Pro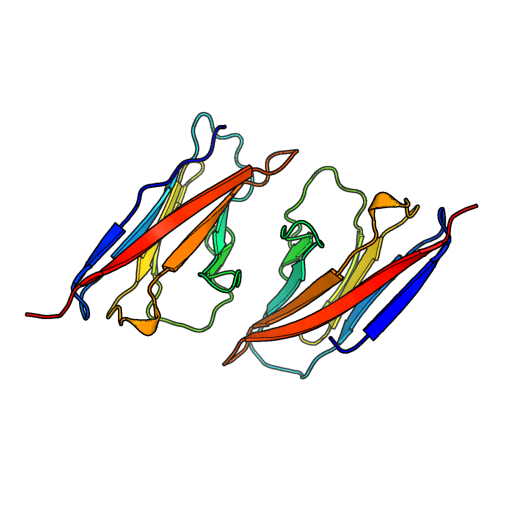tein 4H5S (pdb70)

Structure (mmCIF, N/CA/C/O backbone):
data_4H5S
#
_entry.id   4H5S
#
_cell.length_a   91.042
_cell.length_b   91.042
_cell.length_c   56.684
_cell.angle_alpha   90.00
_cell.angle_beta   90.00
_cell.angle_gamma   120.00
#
_symmetry.space_group_name_H-M   'P 61'
#
loop_
_entity.id
_entity.type
_entity.pdbx_description
1 polymer 'Cytotoxic and regulatory T-cell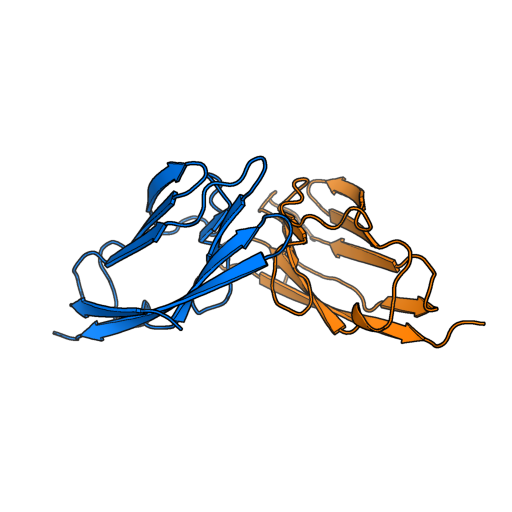 molecule'
2 polymer 'Cell adhesion molecule 1'
3 water water
#
loop_
_atom_site.group_PDB
_atom_site.id
_atom_site.type_symbol
_atom_site.label_atom_id
_atom_site.label_alt_id
_atom_site.label_comp_id
_atom_site.label_asym_id
_atom_site.label_entity_id
_atom_site.label_seq_id
_atom_site.pdbx_PDB_ins_code
_atom_site.Cartn_x
_atom_site.Cartn_y
_atom_site.Cartn_z
_atom_site.occupancy
_atom_site.B_iso_or_equiv
_atom_site.auth_seq_id
_atom_site.auth_comp_id
_atom_site.auth_asym_id
_atom_site.auth_atom_id
_atom_site.pdbx_PDB_model_num
ATOM 1 N N . HIS A 1 6 ? 15.263 23.436 -9.933 1.00 41.71 5 HIS A N 1
ATOM 2 C CA . HIS A 1 6 ? 14.293 22.384 -9.631 1.00 31.29 5 HIS A CA 1
ATOM 3 C C . HIS A 1 6 ? 14.994 21.099 -9.240 1.00 36.88 5 HIS A C 1
ATOM 4 O O . HIS A 1 6 ? 15.423 20.323 -10.096 1.00 39.07 5 HIS A O 1
ATOM 11 N N . THR A 1 7 ? 15.097 20.861 -7.941 1.00 32.49 6 THR A N 1
ATOM 12 C CA . THR A 1 7 ? 15.932 19.778 -7.472 1.00 37.53 6 THR A CA 1
ATOM 13 C C . THR A 1 7 ? 15.124 18.565 -7.030 1.00 26.25 6 THR A C 1
ATOM 14 O O . THR A 1 7 ? 15.660 17.469 -6.941 1.00 33.16 6 THR A O 1
ATOM 18 N N . GLU A 1 8 ? 13.837 18.754 -6.746 1.00 23.51 7 GLU A N 1
ATOM 19 C CA . GLU A 1 8 ? 13.043 17.646 -6.225 1.00 14.35 7 GLU A CA 1
ATOM 20 C C . GLU A 1 8 ? 11.604 17.623 -6.724 1.00 15.28 7 GLU A C 1
ATOM 21 O O . GLU A 1 8 ? 10.993 18.663 -6.942 1.00 15.73 7 GLU A O 1
ATOM 27 N N . THR A 1 9 ? 11.079 16.415 -6.889 1.00 13.42 8 THR A N 1
ATOM 28 C CA . THR A 1 9 ? 9.662 16.210 -7.183 1.00 16.08 8 THR A CA 1
ATOM 29 C C . THR A 1 9 ? 9.068 15.225 -6.173 1.00 19.27 8 THR A C 1
ATOM 30 O O . THR A 1 9 ? 9.630 14.151 -5.927 1.00 16.38 8 THR A O 1
ATOM 34 N N . ILE A 1 10 ? 7.934 15.590 -5.575 1.00 15.95 9 ILE A N 1
ATOM 35 C CA . ILE A 1 10 ? 7.326 14.767 -4.537 1.00 13.89 9 ILE A CA 1
ATOM 36 C C . ILE A 1 10 ? 5.910 14.385 -4.955 1.00 18.87 9 ILE A C 1
ATOM 37 O O . ILE A 1 10 ? 5.142 15.243 -5.374 1.00 16.25 9 ILE A O 1
ATOM 42 N N . THR A 1 11 ? 5.577 13.102 -4.852 1.00 18.59 10 THR A N 1
ATOM 43 C CA . THR A 1 11 ? 4.212 12.638 -5.098 1.00 21.38 10 THR A CA 1
ATOM 44 C C . THR A 1 11 ? 3.531 12.282 -3.777 1.00 27.12 10 THR A C 1
ATOM 45 O O . THR A 1 11 ? 4.076 11.531 -2.969 1.00 28.26 10 THR A O 1
ATOM 49 N N . VAL A 1 12 ? 2.341 12.837 -3.552 1.00 20.58 11 VAL A N 1
ATOM 50 C CA . VAL A 1 12 ? 1.607 12.595 -2.320 1.00 18.80 11 VAL A CA 1
ATOM 51 C C . VAL A 1 12 ? 0.170 12.234 -2.687 1.00 18.76 11 VAL A C 1
ATOM 52 O O . VAL A 1 12 ? -0.321 12.653 -3.732 1.00 21.37 11 VAL A O 1
ATOM 56 N N . GLU A 1 13 ? -0.491 11.441 -1.856 1.00 19.89 12 GLU A N 1
ATOM 57 C CA . GLU A 1 13 ? -1.864 11.067 -2.162 1.00 20.53 12 GLU A CA 1
ATOM 58 C C . GLU A 1 13 ? -2.842 12.030 -1.514 1.00 17.22 12 GLU A C 1
ATOM 59 O O . GLU A 1 13 ? -2.642 12.490 -0.398 1.00 18.41 12 GLU A O 1
ATOM 65 N N . GLU A 1 14 ? -3.889 12.344 -2.255 1.00 20.45 13 GLU A N 1
ATOM 66 C CA . GLU A 1 14 ? -4.982 13.137 -1.742 1.00 19.09 13 GLU A CA 1
ATOM 67 C C . GLU A 1 14 ? -5.374 12.645 -0.354 1.00 22.86 13 GLU A C 1
ATOM 68 O O . GLU A 1 14 ? -5.587 11.450 -0.144 1.00 21.64 13 GLU A O 1
ATOM 74 N N . GLY A 1 15 ? -5.468 13.562 0.600 1.00 17.32 14 GLY A N 1
ATOM 75 C CA . GLY A 1 15 ? -5.892 13.200 1.940 1.00 21.95 14 GLY A CA 1
ATOM 76 C C . GLY A 1 15 ? -4.788 12.861 2.922 1.00 22.12 14 GLY A C 1
ATOM 77 O O . GLY A 1 15 ? -5.042 12.741 4.118 1.00 33.43 14 GLY A O 1
ATOM 78 N N . GLN A 1 16 ? -3.559 12.709 2.446 1.00 22.78 15 GLN A N 1
ATOM 79 C CA . GLN A 1 16 ? -2.467 12.473 3.376 1.00 29.66 15 GLN A CA 1
ATOM 80 C C . GLN A 1 16 ? -1.664 13.742 3.628 1.00 24.35 15 GLN A C 1
ATOM 81 O O . GLN A 1 16 ? -2.046 14.824 3.182 1.00 24.19 15 GLN A O 1
ATOM 87 N N . THR A 1 17 ? -0.571 13.605 4.366 1.00 24.07 16 THR A N 1
ATOM 88 C CA . THR A 1 17 ? 0.205 14.760 4.789 1.00 24.18 16 THR A CA 1
ATOM 89 C C . THR A 1 17 ? 1.459 14.929 3.945 1.00 25.76 16 THR A C 1
ATOM 90 O O . THR A 1 17 ? 2.248 13.995 3.776 1.00 27.93 16 THR A O 1
ATOM 94 N N . LEU A 1 18 ? 1.630 16.128 3.402 1.00 19.19 17 LEU A N 1
ATOM 95 C CA . LEU A 1 18 ? 2.835 16.456 2.659 1.00 17.53 17 LEU A CA 1
ATOM 96 C C . LEU A 1 18 ? 3.811 17.143 3.609 1.00 20.41 17 LEU A C 1
ATOM 97 O O . LEU A 1 18 ? 3.427 18.033 4.358 1.00 19.58 17 LEU A O 1
ATOM 102 N N . THR A 1 19 ? 5.068 16.715 3.590 1.00 16.91 18 THR A N 1
ATOM 103 C CA . THR A 1 19 ? 6.098 17.387 4.369 1.00 16.84 18 THR A CA 1
ATOM 104 C C . THR A 1 19 ? 7.099 18.030 3.433 1.00 18.51 18 THR A C 1
ATOM 105 O O . THR A 1 19 ? 7.651 17.370 2.548 1.00 18.82 18 THR A O 1
ATOM 109 N N . LEU A 1 20 ? 7.316 19.327 3.622 1.00 18.36 19 LEU A N 1
ATOM 110 C CA . LEU A 1 20 ? 8.269 20.068 2.815 1.00 19.28 19 LEU A CA 1
ATOM 111 C C . LEU A 1 20 ? 9.449 20.474 3.676 1.00 18.24 19 LEU A C 1
ATOM 112 O O . LEU A 1 20 ? 9.321 21.304 4.574 1.00 17.78 19 LEU A O 1
ATOM 117 N N . LYS A 1 21 ? 10.594 19.876 3.381 1.00 16.77 20 LYS A N 1
ATOM 118 C CA . LYS A 1 21 ? 11.787 20.048 4.188 1.00 18.33 20 LYS A CA 1
ATOM 119 C C . LYS A 1 21 ? 12.850 20.756 3.370 1.00 16.68 20 LYS A C 1
ATOM 120 O O . LYS A 1 21 ? 13.218 20.314 2.277 1.00 19.03 20 LYS A O 1
ATOM 126 N N . CYS A 1 22 ? 13.325 21.880 3.891 1.00 15.72 21 CYS A N 1
ATOM 127 C CA . CYS A 1 22 ? 14.386 22.618 3.232 1.00 15.50 21 CYS A CA 1
ATOM 128 C C . CYS A 1 22 ? 15.600 22.619 4.146 1.00 18.33 21 CYS A C 1
ATOM 129 O O . CYS A 1 22 ? 15.559 23.210 5.218 1.00 15.46 21 CYS A O 1
ATOM 132 N N . VAL A 1 23 ? 16.665 21.944 3.723 1.00 15.57 22 VAL A N 1
ATOM 133 C CA . VAL A 1 23 ? 17.897 21.887 4.506 1.00 16.79 22 VAL A CA 1
ATOM 134 C C . VAL A 1 23 ? 19.005 22.479 3.656 1.00 16.41 22 VAL A C 1
ATOM 135 O O . VAL A 1 23 ? 19.173 22.096 2.493 1.00 18.74 22 VAL A O 1
ATOM 139 N N . THR A 1 24 ? 19.757 23.421 4.226 1.00 14.34 23 THR A N 1
ATOM 140 C CA . THR A 1 24 ? 20.720 24.192 3.450 1.00 13.67 23 THR A CA 1
ATOM 141 C C . THR A 1 24 ? 22.082 24.214 4.129 1.00 15.57 23 THR A C 1
ATOM 142 O O . THR A 1 24 ? 22.276 23.582 5.169 1.00 16.58 23 THR A O 1
ATOM 146 N N . SER A 1 25 ? 23.000 24.964 3.532 1.00 15.45 24 SER A N 1
ATOM 147 C CA . SER A 1 25 ? 24.259 25.308 4.178 1.00 16.75 24 SER A CA 1
ATOM 148 C C . SER A 1 25 ? 23.973 26.076 5.463 1.00 19.11 24 SER A C 1
ATOM 149 O O . SER A 1 25 ? 22.889 26.631 5.650 1.00 16.34 24 SER A O 1
ATOM 152 N N . LEU A 1 26 ? 24.955 26.100 6.354 1.00 16.46 25 LEU A N 1
ATOM 153 C CA . LEU A 1 26 ? 24.792 26.762 7.632 1.00 16.12 25 LEU A CA 1
ATOM 154 C C . LEU A 1 26 ? 25.490 28.115 7.543 1.00 15.89 25 LEU A C 1
ATOM 155 O O . LEU A 1 26 ? 26.713 28.178 7.384 1.00 18.30 25 LEU A O 1
ATOM 160 N N . ARG A 1 27 ? 24.708 29.189 7.621 1.00 15.32 26 ARG A N 1
ATOM 161 C CA . ARG A 1 27 ? 25.212 30.547 7.466 1.00 13.47 26 ARG A CA 1
ATOM 162 C C . ARG A 1 27 ? 24.696 31.455 8.577 1.00 14.73 26 ARG A C 1
ATOM 163 O O . ARG A 1 27 ? 23.512 31.447 8.905 1.00 16.16 26 ARG A O 1
ATOM 171 N N . LYS A 1 28 ? 25.591 32.248 9.155 1.00 17.36 27 LYS A N 1
ATOM 172 C CA . LYS A 1 28 ? 25.202 33.188 10.197 1.00 17.04 27 LYS A CA 1
ATOM 173 C C . LYS A 1 28 ? 24.315 34.301 9.631 1.00 17.46 27 LYS A C 1
ATOM 174 O O . LYS A 1 28 ? 24.503 34.743 8.496 1.00 18.64 27 LYS A O 1
ATOM 180 N N . ASN A 1 29 ? 23.345 34.738 10.426 1.00 17.45 28 ASN A N 1
ATOM 181 C CA . ASN A 1 29 ? 22.492 35.865 10.056 1.00 21.18 28 ASN A CA 1
ATOM 182 C C . ASN A 1 29 ? 21.703 35.633 8.772 1.00 20.94 28 ASN A C 1
ATOM 183 O O . ASN A 1 29 ? 21.416 36.575 8.040 1.00 24.10 28 ASN A O 1
ATOM 188 N N . SER A 1 30 ? 21.345 34.385 8.498 1.00 21.24 29 SER A N 1
ATOM 189 C CA . SER A 1 30 ? 20.612 34.088 7.272 1.00 16.90 29 SER A CA 1
ATOM 190 C C . SER A 1 30 ? 19.131 33.869 7.562 1.00 17.97 29 SER A C 1
ATOM 191 O O . SER A 1 30 ? 18.737 33.728 8.723 1.00 18.72 29 SER A O 1
ATOM 194 N N . SER A 1 31 ? 18.311 33.865 6.512 1.00 13.45 30 SER A N 1
ATOM 195 C CA . SER A 1 31 ? 16.891 33.544 6.656 1.00 11.22 30 SER A CA 1
ATOM 196 C C . SER A 1 31 ? 16.502 32.419 5.703 1.00 11.02 30 SER A C 1
ATOM 197 O O . SER A 1 31 ? 17.177 32.181 4.690 1.00 10.38 30 SER A O 1
ATOM 200 N N . LEU A 1 32 ? 15.420 31.731 6.054 1.00 11.51 31 LEU A N 1
ATOM 201 C CA . LEU A 1 32 ? 14.836 30.687 5.222 1.00 9.46 31 LEU A CA 1
ATOM 202 C C . LEU A 1 32 ? 13.358 30.994 5.038 1.00 10.19 31 LEU A C 1
ATOM 203 O O . LEU A 1 32 ? 12.724 31.568 5.926 1.00 10.05 31 LEU A O 1
ATOM 208 N N . GLN A 1 33 ? 12.810 30.594 3.895 1.00 9.54 32 GLN A N 1
ATOM 209 C CA . GLN A 1 33 ? 11.441 30.963 3.551 1.00 9.66 32 GLN A CA 1
ATOM 210 C C . GLN A 1 33 ? 10.808 29.912 2.646 1.00 10.13 32 GLN A C 1
ATOM 211 O O . GLN A 1 33 ? 11.460 29.419 1.735 1.00 10.36 32 GLN A O 1
ATOM 217 N N . TRP A 1 34 ? 9.538 29.588 2.886 1.00 9.18 33 TRP A N 1
ATOM 218 C CA . TRP A 1 34 ? 8.776 28.741 1.967 1.00 8.68 33 TRP A CA 1
ATOM 219 C C . TRP A 1 34 ? 7.677 29.553 1.287 1.00 8.95 33 TRP A C 1
ATOM 220 O O . TRP A 1 34 ? 6.962 30.303 1.948 1.00 9.42 33 TRP A O 1
ATOM 231 N N . LEU A 1 35 ? 7.559 29.390 -0.030 1.00 10.37 34 LEU A N 1
ATOM 232 C CA . LEU A 1 35 ? 6.522 30.048 -0.824 1.00 9.88 34 LEU A CA 1
ATOM 233 C C . LEU A 1 35 ? 5.598 29.011 -1.433 1.00 9.64 34 LEU A C 1
ATOM 234 O O . LEU A 1 35 ? 6.040 27.950 -1.860 1.00 10.75 34 LEU A O 1
ATOM 239 N N . THR A 1 36 ? 4.310 29.344 -1.484 1.00 9.04 35 THR A N 1
ATOM 240 C CA . THR A 1 36 ? 3.328 28.530 -2.180 1.00 10.66 35 THR A CA 1
ATOM 241 C C . THR A 1 36 ? 3.506 28.655 -3.692 1.00 10.19 35 THR A C 1
ATOM 242 O O . THR A 1 36 ? 4.173 29.560 -4.181 1.00 10.33 35 THR A O 1
ATOM 246 N N . PRO A 1 37 ? 2.900 27.730 -4.448 1.00 10.74 36 PRO A N 1
ATOM 247 C CA . PRO A 1 37 ? 2.906 27.857 -5.907 1.00 11.63 36 PRO A CA 1
ATOM 248 C C . PRO A 1 37 ? 2.272 29.183 -6.330 1.00 12.86 36 PRO A C 1
ATOM 249 O O . PRO A 1 37 ? 2.661 29.746 -7.351 1.00 15.83 36 PRO A O 1
ATOM 253 N N . SER A 1 38 ? 1.331 29.674 -5.526 1.00 13.75 37 SER A N 1
ATOM 254 C CA . SER A 1 38 ? 0.636 30.925 -5.816 1.00 16.75 37 SER A CA 1
ATOM 255 C C . SER A 1 38 ? 1.500 32.159 -5.533 1.00 15.69 37 SER A C 1
ATOM 256 O O . SER A 1 38 ? 1.094 33.291 -5.820 1.00 15.92 37 SER A O 1
ATOM 259 N N . GLY A 1 39 ? 2.680 31.935 -4.961 1.00 13.49 38 GLY A N 1
ATOM 260 C CA . GLY A 1 39 ? 3.664 32.981 -4.779 1.00 12.18 38 GLY A CA 1
ATOM 261 C C . GLY A 1 39 ? 3.584 33.750 -3.468 1.00 14.56 38 GLY A C 1
ATOM 262 O O . GLY A 1 39 ? 4.101 34.863 -3.371 1.00 14.51 38 GLY A O 1
ATOM 263 N N . PHE A 1 40 ? 2.937 33.165 -2.465 1.00 9.80 39 PHE A N 1
ATOM 264 C CA . PHE A 1 40 ? 2.820 33.807 -1.154 1.00 10.53 39 PHE A CA 1
ATOM 265 C C . PHE A 1 40 ? 3.642 33.087 -0.094 1.00 11.59 39 PHE A C 1
ATOM 266 O O . PHE A 1 40 ? 3.896 31.887 -0.197 1.00 11.35 39 PHE A O 1
ATOM 274 N N . THR A 1 41 ? 4.060 33.830 0.924 1.00 7.52 40 THR A N 1
ATOM 275 C CA . THR A 1 41 ? 4.901 33.269 1.974 1.00 9.38 40 THR A CA 1
ATOM 276 C C . THR A 1 41 ? 4.108 32.424 2.954 1.00 12.28 40 THR A C 1
ATOM 277 O O . THR A 1 41 ? 3.073 32.855 3.471 1.00 11.94 40 THR A O 1
ATOM 281 N N . ILE A 1 42 ? 4.597 31.212 3.196 1.00 8.97 41 ILE A N 1
ATOM 282 C CA . ILE A 1 42 ? 4.020 30.360 4.221 1.00 11.38 41 ILE A CA 1
ATOM 283 C C . ILE A 1 42 ? 4.684 30.729 5.544 1.00 12.92 41 ILE A C 1
ATOM 284 O O . ILE A 1 42 ? 4.014 31.150 6.488 1.00 11.83 41 ILE A O 1
ATOM 289 N N . PHE A 1 43 ? 6.007 30.599 5.589 1.00 11.76 42 PHE A N 1
ATOM 290 C CA . PHE A 1 43 ? 6.795 31.083 6.717 1.00 13.01 42 PHE A CA 1
ATOM 291 C C . PHE A 1 43 ? 8.046 31.793 6.221 1.00 10.89 42 PHE A C 1
ATOM 292 O O . PHE A 1 43 ? 8.679 31.354 5.258 1.00 8.76 42 PHE A O 1
ATOM 300 N N . LEU A 1 44 ? 8.403 32.880 6.897 1.00 10.35 43 LEU A N 1
ATOM 301 C CA . LEU A 1 44 ? 9.739 33.443 6.793 1.00 10.42 43 LEU A CA 1
ATOM 302 C C . LEU A 1 44 ? 10.366 33.243 8.167 1.00 13.43 43 LEU A C 1
ATOM 303 O O . LEU A 1 44 ? 9.901 33.805 9.158 1.00 13.30 43 LEU A O 1
ATOM 308 N N . ASN A 1 45 ? 11.417 32.437 8.230 1.00 12.38 44 ASN A N 1
ATOM 309 C CA . ASN A 1 45 ? 11.915 31.979 9.516 1.00 13.67 44 ASN A CA 1
ATOM 310 C C . ASN A 1 45 ? 10.752 31.413 10.329 1.00 16.21 44 ASN A C 1
ATOM 311 O O . ASN A 1 45 ? 9.987 30.608 9.804 1.00 17.27 44 ASN A O 1
ATOM 316 N N . GLU A 1 46 ? 10.582 31.820 11.582 1.00 17.95 45 GLU A N 1
ATOM 317 C CA . GLU A 1 46 ? 9.481 31.250 12.364 1.00 21.24 45 GLU A CA 1
ATOM 318 C C . GLU A 1 46 ? 8.153 31.992 12.174 1.00 22.15 45 GLU A C 1
ATOM 319 O O . GLU A 1 46 ? 7.128 31.605 12.737 1.00 24.49 45 GLU A O 1
ATOM 325 N N . TYR A 1 47 ? 8.160 33.046 11.369 1.00 21.68 46 TYR A N 1
ATOM 326 C CA . TYR A 1 47 ? 6.982 33.900 11.261 1.00 22.08 46 TYR A CA 1
ATOM 327 C C . TYR A 1 47 ? 6.035 33.481 10.141 1.00 19.55 46 TYR A C 1
ATOM 328 O O . TYR A 1 47 ? 6.419 33.455 8.975 1.00 15.28 46 TYR A O 1
ATOM 337 N N . PRO A 1 48 ? 4.779 33.153 10.492 1.00 18.77 47 PRO A N 1
ATOM 338 C CA . PRO A 1 48 ? 3.815 32.822 9.441 1.00 15.69 47 PRO A CA 1
ATOM 339 C C . PRO A 1 48 ? 3.409 34.084 8.698 1.00 20.23 47 PRO A C 1
ATOM 340 O O . PRO A 1 48 ? 3.513 35.190 9.238 1.00 20.38 47 PRO A O 1
ATOM 344 N N . ALA A 1 49 ? 2.963 33.935 7.462 1.00 12.32 48 ALA A N 1
ATOM 345 C CA . ALA A 1 49 ? 2.446 35.084 6.748 1.00 14.85 48 ALA A CA 1
ATOM 346 C C . ALA A 1 49 ? 1.014 34.798 6.326 1.00 15.85 48 ALA A C 1
ATOM 347 O O . ALA A 1 49 ? 0.100 35.474 6.784 1.00 15.25 48 ALA A O 1
ATOM 349 N N . LEU A 1 50 ? 0.814 33.792 5.479 1.00 14.97 49 LEU A N 1
ATOM 350 C CA . LEU A 1 50 ? -0.548 33.368 5.149 1.00 17.27 49 LEU A CA 1
ATOM 351 C C . LEU A 1 50 ? -1.254 33.025 6.450 1.00 21.85 49 LEU A C 1
ATOM 352 O O . LEU A 1 50 ? -0.714 32.282 7.269 1.00 22.61 49 LEU A O 1
ATOM 357 N N . LYS A 1 51 ? -2.456 33.561 6.650 1.00 20.75 50 LYS A N 1
ATOM 358 C CA . LYS A 1 51 ? -3.140 33.354 7.927 1.00 28.62 50 LYS A CA 1
ATOM 359 C C . LYS A 1 51 ? -4.411 32.517 7.790 1.00 28.26 50 LYS A C 1
ATOM 360 O O . LYS A 1 51 ? -4.937 32.345 6.694 1.00 27.57 50 LYS A O 1
ATOM 366 N N . ASN A 1 52 ? -4.880 31.975 8.909 1.00 34.95 51 ASN A N 1
ATOM 367 C CA . ASN A 1 52 ? -6.053 31.110 8.889 1.00 43.20 51 ASN A CA 1
ATOM 368 C C . ASN A 1 52 ? -5.784 29.889 8.012 1.00 40.23 51 ASN A C 1
ATOM 369 O O . ASN A 1 52 ? -6.711 29.255 7.511 1.00 40.65 51 ASN A O 1
ATOM 374 N N . SER A 1 53 ? -4.506 29.564 7.823 1.00 28.80 52 SER A N 1
ATOM 375 C CA . SER A 1 53 ? -4.134 28.484 6.916 1.00 23.31 52 SER A CA 1
ATOM 376 C C . SER A 1 53 ? -3.874 27.185 7.662 1.00 23.55 52 SER A C 1
ATOM 377 O O . SER A 1 53 ? -3.755 27.173 8.889 1.00 26.04 52 SER A O 1
ATOM 380 N N . LYS A 1 54 ? -3.755 26.097 6.905 1.00 21.99 53 LYS A N 1
ATOM 381 C CA . LYS A 1 54 ? -3.521 24.776 7.488 1.00 23.20 53 LYS A CA 1
ATOM 382 C C . LYS A 1 54 ? -2.030 24.422 7.635 1.00 24.27 53 LYS A C 1
ATOM 383 O O . LYS A 1 54 ? -1.689 23.440 8.295 1.00 22.15 53 LYS A O 1
ATOM 389 N N . TYR A 1 55 ? -1.149 25.220 7.028 1.00 22.01 54 TYR A N 1
ATOM 390 C CA . TYR A 1 55 ? 0.290 24.960 7.091 1.00 19.98 54 TYR A CA 1
ATOM 391 C C . TYR A 1 55 ? 0.807 25.007 8.525 1.00 23.58 54 TYR A C 1
ATOM 392 O O . TYR A 1 55 ? 0.462 25.906 9.294 1.00 23.30 54 TYR A O 1
ATOM 401 N N . GLN A 1 56 ? 1.627 24.023 8.877 1.00 17.74 55 GLN A N 1
ATOM 402 C CA . GLN A 1 56 ? 2.178 23.923 10.217 1.00 19.98 55 GLN A CA 1
ATOM 403 C C . GLN A 1 56 ? 3.699 24.015 10.160 1.00 19.22 55 GLN A C 1
ATOM 404 O O . GLN A 1 56 ? 4.327 23.480 9.247 1.00 19.61 55 GLN A O 1
ATOM 410 N N . LEU A 1 57 ? 4.285 24.695 11.139 1.00 21.07 56 LEU A N 1
ATOM 411 C CA . LEU A 1 57 ? 5.736 24.735 11.262 1.00 17.39 56 LEU A CA 1
ATOM 412 C C . LEU A 1 57 ? 6.233 23.486 11.981 1.00 23.22 56 LEU A C 1
ATOM 413 O O . LEU A 1 57 ? 5.863 23.230 13.130 1.00 26.04 56 LEU A O 1
ATOM 418 N N . LEU A 1 58 ? 7.070 22.713 11.299 1.00 17.78 57 LEU A N 1
ATOM 419 C CA . LEU A 1 58 ? 7.596 21.468 11.850 1.00 19.55 57 LEU A CA 1
ATOM 420 C C . LEU A 1 58 ? 8.949 21.692 12.524 1.00 25.41 57 LEU A C 1
ATOM 421 O O . LEU A 1 58 ? 9.251 21.099 13.560 1.00 24.49 57 LEU A O 1
ATOM 426 N N . HIS A 1 59 ? 9.754 22.566 11.935 1.00 20.31 58 HIS A N 1
ATOM 427 C CA . HIS A 1 59 ? 11.105 22.799 12.421 1.00 20.32 58 HIS A CA 1
ATOM 428 C C . HIS A 1 59 ? 11.654 24.074 11.814 1.00 18.79 58 HIS A C 1
ATOM 429 O O . HIS A 1 59 ? 11.590 24.277 10.600 1.00 14.68 58 HIS A O 1
ATOM 436 N N . HIS A 1 60 ? 12.182 24.946 12.662 1.00 20.10 59 HIS A N 1
ATOM 437 C CA . HIS A 1 60 ? 12.959 26.071 12.173 1.00 16.78 59 HIS A CA 1
ATOM 438 C C . HIS A 1 60 ? 14.281 26.230 12.911 1.00 21.57 59 HIS A C 1
ATOM 439 O O . HIS A 1 60 ? 14.305 26.363 14.135 1.00 24.26 59 HIS A O 1
ATOM 446 N N . SER A 1 61 ? 15.372 26.221 12.152 1.00 17.13 60 SER A N 1
ATOM 447 C CA . SER A 1 61 ? 16.698 26.555 12.671 1.00 17.71 60 SER A CA 1
ATOM 448 C C . SER A 1 61 ? 17.513 27.180 11.543 1.00 15.59 60 SER A C 1
ATOM 449 O O . SER A 1 61 ? 17.010 27.357 10.438 1.00 14.89 60 SER A O 1
ATOM 452 N N . ALA A 1 62 ? 18.766 27.535 11.811 1.00 15.58 61 ALA A N 1
ATOM 453 C CA . ALA A 1 62 ? 19.518 28.305 10.831 1.00 12.91 61 ALA A CA 1
ATOM 454 C C . ALA A 1 62 ? 19.660 27.608 9.4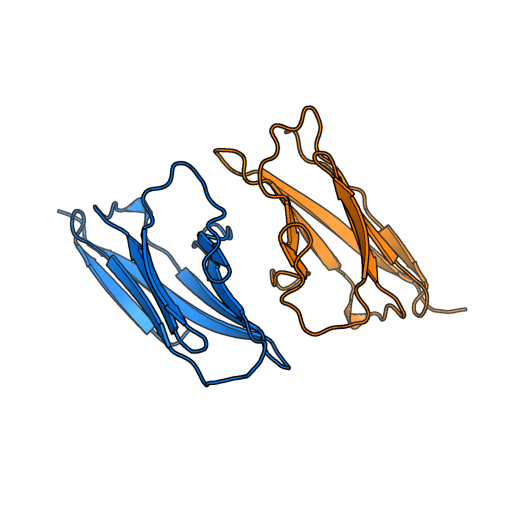75 1.00 13.56 61 ALA A C 1
ATOM 455 O O . ALA A 1 62 ? 19.676 28.281 8.444 1.00 12.23 61 ALA A O 1
ATOM 457 N N . ASN A 1 63 ? 19.756 26.275 9.472 1.00 14.71 62 ASN A N 1
ATOM 458 C CA . ASN A 1 63 ? 19.918 25.541 8.208 1.00 13.65 62 ASN A CA 1
ATOM 459 C C . ASN A 1 63 ? 18.741 24.648 7.831 1.00 12.28 62 ASN A C 1
ATOM 460 O O . ASN A 1 63 ? 18.854 23.842 6.902 1.00 14.23 62 ASN A O 1
ATOM 465 N N . GLN A 1 64 ? 17.618 24.803 8.531 1.00 11.50 63 GLN A N 1
ATOM 466 C CA . GLN A 1 64 ? 16.427 24.018 8.211 1.00 13.22 63 GLN A CA 1
ATOM 467 C C . GLN A 1 64 ? 15.116 24.758 8.442 1.00 13.72 63 GLN A C 1
ATOM 468 O O . GLN A 1 64 ? 14.876 25.327 9.506 1.00 13.61 63 GLN A O 1
ATOM 474 N N . LEU A 1 65 ? 14.268 24.746 7.420 1.00 14.30 64 LEU A N 1
ATOM 475 C CA . LEU A 1 65 ? 12.889 25.180 7.575 1.00 13.41 64 LEU A CA 1
ATOM 476 C C . LEU A 1 65 ? 12.019 24.065 7.029 1.00 14.69 64 LEU A C 1
ATOM 477 O O . LEU A 1 65 ? 12.110 23.726 5.851 1.00 12.48 64 LEU A O 1
ATOM 482 N N . SER A 1 66 ? 11.197 23.481 7.895 1.00 11.58 65 SER A N 1
ATOM 483 C CA . SER A 1 66 ? 10.331 22.386 7.478 1.00 14.64 65 SER A CA 1
ATOM 484 C C . SER A 1 66 ? 8.895 22.651 7.871 1.00 14.67 65 SER A C 1
ATOM 485 O O . SER A 1 66 ? 8.608 23.162 8.966 1.00 16.14 65 SER A O 1
ATOM 488 N N . ILE A 1 67 ? 7.989 22.311 6.960 1.00 15.58 66 ILE A N 1
ATOM 489 C CA . ILE A 1 67 ? 6.585 22.610 7.164 1.00 17.72 66 ILE A CA 1
ATOM 490 C C . ILE A 1 67 ? 5.734 21.409 6.792 1.00 15.94 66 ILE A C 1
ATOM 491 O O . ILE A 1 67 ? 6.134 20.568 5.986 1.00 16.58 66 ILE A O 1
ATOM 496 N N . THR A 1 68 ? 4.559 21.335 7.403 1.00 18.80 67 THR A N 1
ATOM 497 C CA . THR A 1 68 ? 3.611 20.268 7.123 1.00 24.30 67 THR A CA 1
ATOM 498 C C . THR A 1 68 ? 2.445 20.847 6.333 1.00 23.53 67 THR A C 1
ATOM 499 O O . THR A 1 68 ? 1.955 21.929 6.651 1.00 23.10 67 THR A O 1
ATOM 503 N N . VAL A 1 69 ? 2.019 20.140 5.291 1.00 20.64 68 VAL A N 1
ATOM 504 C CA . VAL A 1 69 ? 0.783 20.470 4.594 1.00 21.19 68 VAL A CA 1
ATOM 505 C C . VAL A 1 69 ? -0.182 19.313 4.833 1.00 21.70 68 VAL A C 1
ATOM 506 O O . VAL A 1 69 ? -0.195 18.347 4.073 1.00 19.61 68 VAL A O 1
ATOM 510 N N . PRO A 1 70 ? -0.982 19.404 5.905 1.00 20.69 69 PRO A N 1
ATOM 511 C CA . PRO A 1 70 ? -1.892 18.322 6.300 1.00 22.98 69 PRO A CA 1
ATOM 512 C C . PRO A 1 70 ? -3.083 18.206 5.359 1.00 19.00 69 PRO A C 1
ATOM 513 O O . PRO A 1 70 ? -3.436 19.179 4.680 1.00 18.75 69 PRO A O 1
ATOM 517 N N . ASN A 1 71 ? -3.694 17.022 5.320 1.00 18.76 70 ASN A N 1
ATOM 518 C CA . ASN A 1 71 ? -4.959 16.840 4.612 1.00 17.42 70 ASN A CA 1
ATOM 519 C C . ASN A 1 71 ? -4.906 17.403 3.191 1.00 14.54 70 ASN A C 1
ATOM 520 O O . ASN A 1 71 ? -5.729 18.238 2.794 1.00 13.77 70 ASN A O 1
ATOM 525 N N . VAL A 1 72 ? -3.924 16.926 2.435 1.00 16.66 71 VAL A N 1
ATOM 526 C CA . VAL A 1 72 ? -3.631 17.424 1.094 1.00 16.66 71 VAL A CA 1
ATOM 527 C C . VAL A 1 72 ? -4.808 17.323 0.136 1.00 16.75 71 VAL A C 1
ATOM 528 O O . VAL A 1 72 ? -5.449 16.274 0.031 1.00 17.51 71 VAL A O 1
ATOM 532 N N . THR A 1 73 ? -5.082 18.416 -0.572 1.00 11.39 72 THR A N 1
ATOM 533 C CA . THR A 1 73 ? -6.104 18.417 -1.608 1.00 14.63 72 THR A CA 1
ATOM 534 C C . THR A 1 73 ? -5.423 18.430 -2.967 1.00 13.39 72 THR A C 1
ATOM 535 O O . THR A 1 73 ? -4.220 18.690 -3.065 1.00 14.01 72 THR A O 1
ATOM 539 N N . LEU A 1 74 ? -6.194 18.174 -4.019 1.00 17.15 73 LEU A N 1
ATOM 540 C CA . LEU A 1 74 ? -5.645 18.200 -5.366 1.00 19.79 73 LEU A CA 1
ATOM 541 C C . LEU A 1 74 ? -5.081 19.578 -5.699 1.00 19.31 73 LEU A C 1
ATOM 542 O O . LEU A 1 74 ? -4.153 19.693 -6.501 1.00 23.20 73 LEU A O 1
ATOM 547 N N . GLN A 1 75 ? -5.635 20.622 -5.080 1.00 19.27 74 GLN A N 1
ATOM 548 C CA . GLN A 1 75 ? -5.225 21.989 -5.385 1.00 22.35 74 GLN A CA 1
ATOM 549 C C . GLN A 1 75 ? -3.954 22.416 -4.657 1.00 18.70 74 GLN A C 1
ATOM 550 O O . GLN A 1 75 ? -3.470 23.525 -4.861 1.00 19.96 74 GLN A O 1
ATOM 556 N N . ASP A 1 76 ? -3.420 21.535 -3.810 1.00 13.96 75 ASP A N 1
ATOM 557 C CA . ASP A 1 76 ? -2.136 21.787 -3.158 1.00 13.95 75 ASP A CA 1
ATOM 558 C C . ASP A 1 76 ? -0.964 21.444 -4.069 1.00 13.45 75 ASP A C 1
ATOM 559 O O . ASP A 1 76 ? 0.191 21.620 -3.690 1.00 13.01 75 ASP A O 1
ATOM 564 N N . GLU A 1 77 ? -1.262 20.946 -5.263 1.00 12.70 76 GLU A N 1
ATOM 565 C CA . GLU A 1 77 ? -0.220 20.641 -6.247 1.00 13.90 76 GLU A CA 1
ATOM 566 C C . GLU A 1 77 ? 0.486 21.915 -6.712 1.00 13.22 76 GLU A C 1
ATOM 567 O O . GLU A 1 77 ? -0.032 23.029 -6.553 1.00 14.15 76 GLU A O 1
ATOM 573 N N . GLY A 1 78 ? 1.683 21.750 -7.277 1.00 12.31 77 GLY A N 1
ATOM 574 C CA . GLY A 1 78 ? 2.409 22.861 -7.864 1.00 11.52 77 GLY A CA 1
ATOM 575 C C . GLY A 1 78 ? 3.840 22.968 -7.364 1.00 11.44 77 GLY A C 1
ATOM 576 O O . GLY A 1 78 ? 4.312 22.133 -6.591 1.00 11.02 77 GLY A O 1
ATOM 577 N N . VAL A 1 79 ? 4.521 24.014 -7.805 1.00 9.80 78 VAL A N 1
ATOM 578 C CA . VAL A 1 79 ? 5.928 24.214 -7.447 1.00 10.97 78 VAL A CA 1
ATOM 579 C C . VAL A 1 79 ? 6.059 25.131 -6.236 1.00 9.83 78 VAL A C 1
ATOM 580 O O . VAL A 1 79 ? 5.761 26.327 -6.311 1.00 12.07 78 VAL A O 1
ATOM 584 N N . TYR A 1 80 ? 6.501 24.551 -5.125 1.00 8.66 79 TYR A N 1
ATOM 585 C CA . TYR A 1 80 ? 6.784 25.306 -3.905 1.00 10.08 79 TYR A CA 1
ATOM 586 C C . TYR A 1 80 ? 8.247 25.719 -3.945 1.00 9.65 79 TYR A C 1
ATOM 587 O O . TYR A 1 80 ? 9.067 25.021 -4.532 1.00 12.57 79 TYR A O 1
ATOM 596 N N . LYS A 1 81 ? 8.583 26.844 -3.325 1.00 8.58 80 LYS A N 1
ATOM 597 C CA . LYS A 1 81 ? 9.968 27.304 -3.352 1.00 10.47 80 LYS A CA 1
ATOM 598 C C . LYS A 1 81 ? 10.495 27.553 -1.959 1.00 10.77 80 LYS A C 1
ATOM 599 O O . LYS A 1 81 ? 9.807 28.122 -1.116 1.00 10.44 80 LYS A 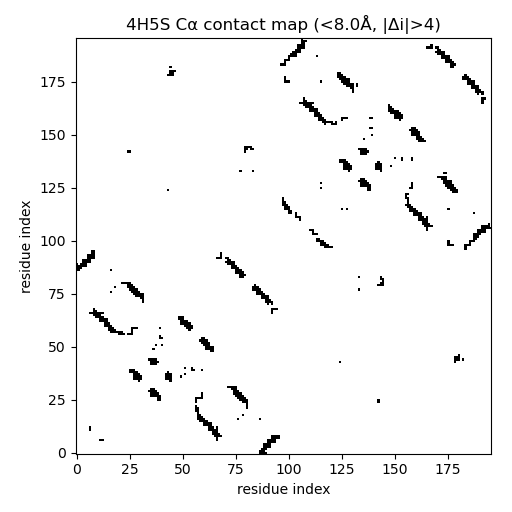O 1
ATOM 605 N N . CYS A 1 82 ? 11.732 27.135 -1.727 1.00 7.92 81 CYS A N 1
ATOM 606 C CA . CYS A 1 82 ? 12.407 27.475 -0.484 1.00 12.85 81 CYS A CA 1
ATOM 607 C C . CYS A 1 82 ? 13.547 28.423 -0.818 1.00 11.19 81 CYS A C 1
ATOM 608 O O . CYS A 1 82 ? 14.407 28.100 -1.638 1.00 11.91 81 CYS A O 1
ATOM 611 N N . LEU A 1 83 ? 13.541 29.600 -0.199 1.00 10.00 82 LEU A N 1
ATOM 612 C CA . LEU A 1 83 ? 14.605 30.583 -0.407 1.00 11.33 82 LEU A CA 1
ATOM 613 C C . LEU A 1 83 ? 15.503 30.668 0.818 1.00 12.62 82 LEU A C 1
ATOM 614 O O . LEU A 1 83 ? 15.015 30.670 1.941 1.00 11.42 82 LEU A O 1
ATOM 619 N N . HIS A 1 84 ? 16.813 30.750 0.579 1.00 8.41 83 HIS A N 1
ATOM 620 C CA . HIS A 1 84 ? 17.806 30.912 1.640 1.00 10.18 83 HIS A CA 1
ATOM 621 C C . HIS A 1 84 ? 18.546 32.230 1.407 1.00 10.61 83 HIS A C 1
ATOM 622 O O . HIS A 1 84 ? 19.219 32.407 0.390 1.00 11.01 83 HIS A O 1
ATOM 629 N N . TYR A 1 85 ? 18.385 33.163 2.343 1.00 12.63 84 TYR A N 1
ATOM 630 C CA . TYR A 1 85 ? 18.975 34.492 2.249 1.00 13.07 84 TYR A CA 1
ATOM 631 C C . TYR A 1 85 ? 20.280 34.543 3.036 1.00 16.59 84 TYR A C 1
ATOM 632 O O . TYR A 1 85 ? 20.258 34.552 4.261 1.00 16.26 84 TYR A O 1
ATOM 641 N N . SER A 1 86 ? 21.402 34.557 2.327 1.00 13.76 85 SER A N 1
ATOM 642 C CA . SER A 1 86 ? 22.707 34.812 2.957 1.00 15.72 85 SER A CA 1
ATOM 643 C C . SER A 1 86 ? 23.370 35.926 2.167 1.00 18.95 85 SER A C 1
ATOM 644 O O . SER A 1 86 ? 22.706 36.898 1.827 1.00 15.48 85 SER A O 1
ATOM 647 N N . ASP A 1 87 ? 24.659 35.809 1.845 1.00 17.50 86 ASP A N 1
ATOM 648 C CA . ASP A 1 87 ? 25.281 36.840 1.019 1.00 21.13 86 ASP A CA 1
ATOM 649 C C . ASP A 1 87 ? 24.561 36.956 -0.323 1.00 17.68 86 ASP A C 1
ATOM 650 O O . ASP A 1 87 ? 24.507 38.028 -0.929 1.00 18.32 86 ASP A O 1
ATOM 655 N N . SER A 1 88 ? 24.005 35.839 -0.779 1.00 18.26 87 SER A N 1
ATOM 656 C CA . SER A 1 88 ? 23.112 35.839 -1.929 1.00 18.36 87 SER A CA 1
ATOM 657 C C . SER A 1 88 ? 21.872 34.998 -1.626 1.00 14.47 87 SER A C 1
ATOM 658 O O . SER A 1 88 ? 21.789 34.339 -0.585 1.00 16.97 87 SER A O 1
ATOM 661 N N . VAL A 1 89 ? 20.907 35.018 -2.535 1.00 12.80 88 VAL A N 1
ATOM 662 C CA . VAL A 1 89 ? 19.685 34.244 -2.329 1.00 12.32 88 VAL A CA 1
ATOM 663 C C . VAL A 1 89 ? 19.720 32.994 -3.198 1.00 15.32 88 VAL A C 1
ATOM 664 O O . VAL A 1 89 ? 19.860 33.093 -4.415 1.00 17.32 88 VAL A O 1
ATOM 668 N N . SER A 1 90 ? 19.609 31.827 -2.572 1.00 12.16 89 SER A N 1
ATOM 669 C CA . SER A 1 90 ? 19.516 30.572 -3.305 1.00 12.72 89 SER A CA 1
ATOM 670 C C . SER A 1 90 ? 18.086 30.070 -3.218 1.00 15.15 89 SER A C 1
ATOM 671 O O . SER A 1 90 ? 17.414 30.271 -2.206 1.00 14.42 89 SER A O 1
ATOM 674 N N . THR A 1 91 ? 17.631 29.417 -4.283 1.00 12.13 90 THR A N 1
ATOM 675 C CA . THR A 1 91 ? 16.257 28.946 -4.371 1.00 10.33 90 THR A CA 1
ATOM 676 C C . THR A 1 91 ? 16.211 27.478 -4.735 1.00 13.69 90 THR A C 1
ATOM 677 O O . THR A 1 91 ? 16.846 27.063 -5.704 1.00 16.00 90 THR A O 1
ATOM 681 N N . LYS A 1 92 ? 15.476 26.698 -3.943 1.00 12.54 91 LYS A N 1
ATOM 682 C CA . LYS A 1 92 ? 15.205 25.298 -4.243 1.00 15.58 91 LYS A CA 1
ATOM 683 C C . LYS A 1 92 ? 13.747 25.189 -4.662 1.00 15.75 91 LYS A C 1
ATOM 684 O O . LYS A 1 92 ? 12.871 25.745 -4.008 1.00 13.81 91 LYS A O 1
ATOM 690 N N . GLU A 1 93 ? 13.487 24.493 -5.763 1.00 16.22 92 GLU A N 1
ATOM 691 C CA . GLU A 1 93 ? 12.119 24.365 -6.260 1.00 19.40 92 GLU A CA 1
ATOM 692 C C . GLU A 1 93 ? 11.662 22.932 -6.070 1.00 20.05 92 GLU A C 1
ATOM 693 O O . GLU A 1 93 ? 12.371 22.000 -6.441 1.00 20.36 92 GLU A O 1
ATOM 699 N N . VAL A 1 94 ? 10.487 22.754 -5.471 1.00 12.13 93 VAL A N 1
ATOM 700 C CA . VAL A 1 94 ? 9.967 21.422 -5.202 1.00 13.16 93 VAL A CA 1
ATOM 701 C C . VAL A 1 94 ? 8.618 21.262 -5.882 1.00 15.09 93 VAL A C 1
ATOM 702 O O . VAL A 1 94 ? 7.637 21.920 -5.518 1.00 13.08 93 VAL A O 1
ATOM 706 N N . LYS A 1 95 ? 8.581 20.393 -6.878 1.00 11.44 94 LYS A N 1
ATOM 707 C CA . LYS A 1 95 ? 7.345 20.134 -7.607 1.00 12.31 94 LYS A CA 1
ATOM 708 C C . LYS A 1 95 ? 6.520 19.097 -6.855 1.00 13.85 94 LYS A C 1
ATOM 709 O O . LYS A 1 95 ? 6.975 17.981 -6.607 1.00 14.15 94 LYS A O 1
ATOM 715 N N . VAL A 1 96 ? 5.302 19.476 -6.482 1.00 11.82 95 VAL A N 1
ATOM 716 C CA . VAL A 1 96 ? 4.417 18.581 -5.751 1.00 9.81 95 VAL A CA 1
ATOM 717 C C . VAL A 1 96 ? 3.326 18.063 -6.681 1.00 14.12 95 VAL A C 1
ATOM 718 O O . VAL A 1 96 ? 2.633 18.849 -7.329 1.00 13.15 95 VAL A O 1
ATOM 722 N N . ILE A 1 97 ? 3.222 16.736 -6.765 1.00 13.37 96 ILE A N 1
ATOM 723 C CA . ILE A 1 97 ? 2.192 16.054 -7.546 1.00 15.50 96 ILE A CA 1
ATOM 724 C C . ILE A 1 97 ? 1.223 15.396 -6.581 1.00 15.97 96 ILE A C 1
ATOM 725 O O . ILE A 1 97 ? 1.645 14.663 -5.688 1.00 14.30 96 ILE A O 1
ATOM 730 N N . VAL A 1 98 ? -0.074 15.656 -6.742 1.00 13.60 97 VAL A N 1
ATOM 731 C CA . VAL A 1 98 ? -1.058 15.065 -5.845 1.00 15.53 97 VAL A CA 1
ATOM 732 C C . VAL A 1 98 ? -1.858 14.011 -6.598 1.00 15.99 97 VAL A C 1
ATOM 733 O O . VAL A 1 98 ? -2.448 14.299 -7.643 1.00 19.86 97 VAL A O 1
ATOM 737 N N . LEU A 1 99 ? -1.854 12.793 -6.076 1.00 16.33 98 LEU A N 1
ATOM 738 C CA . LEU A 1 99 ? -2.578 11.691 -6.702 1.00 19.96 98 LEU A CA 1
ATOM 739 C C . LEU A 1 99 ? -4.000 11.621 -6.166 1.00 18.82 98 LEU A C 1
ATOM 740 O O . LEU A 1 99 ? -4.219 11.650 -4.962 1.00 22.50 98 LEU A O 1
ATOM 745 N N . ALA A 1 100 ? -4.962 11.508 -7.069 1.00 22.04 99 ALA A N 1
ATOM 746 C CA . ALA A 1 100 ? -6.359 11.434 -6.670 1.00 26.41 99 ALA A CA 1
ATOM 747 C C . ALA A 1 100 ? -6.749 10.069 -6.109 1.00 34.15 99 ALA A C 1
ATOM 748 O O . ALA A 1 100 ? -5.996 9.092 -6.214 1.00 28.15 99 ALA A O 1
ATOM 750 N N . THR A 1 101 ? -7.933 10.035 -5.500 1.00 52.08 100 THR A N 1
ATOM 751 C CA . THR A 1 101 ? -8.598 8.810 -5.041 1.00 60.47 100 THR A CA 1
ATOM 752 C C . THR A 1 101 ? -8.351 8.513 -3.566 1.00 56.07 100 THR A C 1
ATOM 753 O O . THR A 1 101 ? -9.204 8.802 -2.730 1.00 55.27 100 THR A O 1
ATOM 757 N N . GLN B 2 2 ? -10.000 45.800 -3.208 1.00 26.37 1 GLN B N 1
ATOM 758 C CA . GLN B 2 2 ? -8.567 45.839 -2.918 1.00 18.51 1 GLN B CA 1
ATOM 759 C C . GLN B 2 2 ? -8.269 46.945 -1.911 1.00 19.26 1 GLN B C 1
ATOM 760 O O . GLN B 2 2 ? -8.733 48.078 -2.071 1.00 25.53 1 GLN B O 1
ATOM 7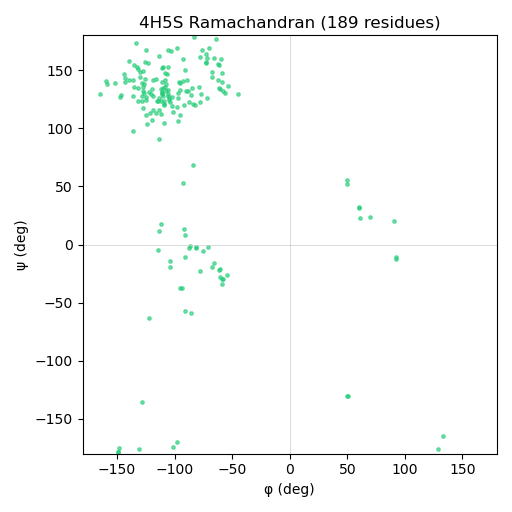66 N N . ASN B 2 3 ? -7.498 46.597 -0.881 1.00 15.39 2 ASN B N 1
ATOM 767 C CA . ASN B 2 3 ? -7.098 47.495 0.196 1.00 18.70 2 ASN B CA 1
ATOM 768 C C . ASN B 2 3 ? -5.645 47.936 0.029 1.00 15.27 2 ASN B C 1
ATOM 769 O O . ASN B 2 3 ? -5.196 48.859 0.695 1.00 15.51 2 ASN B O 1
ATOM 774 N N . LEU B 2 4 ? -4.904 47.250 -0.833 1.00 11.97 3 LEU B N 1
ATOM 775 C CA . LEU B 2 4 ? -3.466 47.485 -0.952 1.00 9.75 3 LEU B CA 1
ATOM 776 C C . LEU B 2 4 ? -3.182 48.249 -2.229 1.00 13.66 3 LEU B C 1
ATOM 777 O O . LEU B 2 4 ? -3.689 47.891 -3.295 1.00 16.03 3 LEU B O 1
ATOM 782 N N . PHE B 2 5 ? -2.371 49.299 -2.128 1.00 12.25 4 PHE B N 1
ATOM 783 C CA . PHE B 2 5 ? -1.998 50.060 -3.311 1.00 14.77 4 PHE B CA 1
ATOM 784 C C . PHE B 2 5 ? -0.543 50.479 -3.305 1.00 15.25 4 PHE B C 1
ATOM 785 O O . PHE B 2 5 ? 0.102 50.559 -2.259 1.00 15.57 4 PHE B O 1
ATOM 793 N N . THR B 2 6 ? -0.042 50.758 -4.495 1.00 11.93 5 THR B N 1
ATOM 794 C CA . THR B 2 6 ? 1.292 51.304 -4.657 1.00 10.76 5 THR B CA 1
ATOM 795 C C . THR B 2 6 ? 1.289 52.190 -5.902 1.00 12.15 5 THR B C 1
ATOM 796 O O . THR B 2 6 ? 0.238 52.396 -6.510 1.00 13.69 5 THR B O 1
ATOM 800 N N . LYS B 2 7 ? 2.437 52.762 -6.240 1.00 12.40 6 LYS B N 1
ATOM 801 C CA . LYS B 2 7 ? 2.507 53.697 -7.359 1.00 10.83 6 LYS B CA 1
ATOM 802 C C . LYS B 2 7 ? 3.830 53.491 -8.075 1.00 12.80 6 LYS B C 1
ATOM 803 O O . LYS B 2 7 ? 4.850 53.219 -7.435 1.00 12.20 6 LYS B O 1
ATOM 809 N N . ASP B 2 8 ? 3.817 53.618 -9.399 1.00 10.58 7 ASP B N 1
ATOM 810 C CA . ASP B 2 8 ? 5.043 53.459 -10.170 1.00 11.40 7 ASP B CA 1
ATOM 811 C C . ASP B 2 8 ? 6.097 54.494 -9.782 1.00 14.90 7 ASP B C 1
ATOM 812 O O . ASP B 2 8 ? 5.781 55.583 -9.288 1.00 13.55 7 ASP B O 1
ATOM 817 N N . VAL B 2 9 ? 7.359 54.136 -10.005 1.00 10.08 8 VAL B N 1
ATOM 818 C CA . VAL B 2 9 ? 8.468 55.008 -9.661 1.00 13.42 8 VAL B CA 1
ATOM 819 C C . VAL B 2 9 ? 9.380 55.194 -10.862 1.00 14.84 8 VAL B C 1
ATOM 820 O O . VAL B 2 9 ? 9.729 54.222 -11.528 1.00 14.36 8 VAL B O 1
ATOM 824 N N . THR B 2 10 ? 9.736 56.447 -11.145 1.00 13.60 9 THR B N 1
ATOM 825 C CA . THR B 2 10 ? 10.793 56.765 -12.099 1.00 14.36 9 THR B CA 1
ATOM 826 C C . THR B 2 10 ? 11.970 57.349 -11.326 1.00 17.30 9 THR B C 1
ATOM 827 O O . THR B 2 10 ? 11.804 58.252 -10.498 1.00 18.32 9 THR B O 1
ATOM 831 N N . VAL B 2 11 ? 13.163 56.825 -11.585 1.00 13.88 10 VAL B N 1
ATOM 832 C CA . VAL B 2 11 ? 14.352 57.258 -10.866 1.00 12.74 10 VAL B CA 1
ATOM 833 C C . VAL B 2 11 ? 15.528 57.362 -11.829 1.00 15.52 10 VAL B C 1
ATOM 834 O O . VAL B 2 11 ? 15.666 56.546 -12.743 1.00 15.84 10 VAL B O 1
ATOM 838 N N . ILE B 2 12 ? 16.353 58.383 -11.635 1.00 14.22 11 ILE B N 1
ATOM 839 C CA . ILE B 2 12 ? 17.570 58.530 -12.432 1.00 14.53 11 ILE B CA 1
ATOM 840 C C . ILE B 2 12 ? 18.636 57.589 -11.893 1.00 15.24 11 ILE B C 1
ATOM 841 O O . ILE B 2 12 ? 18.827 57.483 -10.685 1.00 14.40 11 ILE B O 1
ATOM 846 N N . GLU B 2 13 ? 19.331 56.885 -12.783 1.00 14.48 12 GLU B N 1
ATOM 847 C CA . GLU B 2 13 ? 20.357 55.963 -12.316 1.00 13.29 12 GLU B CA 1
ATOM 848 C C . GLU B 2 13 ? 21.346 56.667 -11.388 1.00 14.56 12 GLU B C 1
ATOM 849 O O . GLU B 2 13 ? 21.779 57.796 -11.652 1.00 17.63 12 GLU B O 1
ATOM 855 N N . GLY B 2 14 ? 21.690 56.008 -10.288 1.00 15.69 13 GLY B N 1
ATOM 856 C CA . GLY B 2 14 ? 22.612 56.569 -9.318 1.00 14.85 13 GLY B CA 1
ATOM 857 C C . GLY B 2 14 ? 21.931 57.341 -8.201 1.00 16.68 13 GLY B C 1
ATOM 858 O O . GLY B 2 14 ? 22.565 57.679 -7.200 1.00 18.63 13 GLY B O 1
ATOM 859 N N . GLU B 2 15 ? 20.642 57.630 -8.371 1.00 14.75 14 GLU B N 1
ATOM 860 C CA . GLU B 2 15 ? 19.889 58.364 -7.352 1.00 15.95 14 GLU B CA 1
ATOM 861 C C . GLU B 2 15 ? 19.084 57.429 -6.443 1.00 14.41 14 GLU B C 1
ATOM 862 O O . GLU B 2 15 ? 19.279 56.211 -6.474 1.00 10.44 14 GLU B O 1
ATOM 868 N N . VAL B 2 16 ? 18.207 58.005 -5.623 1.00 16.08 15 VAL B N 1
ATOM 869 C CA . VAL B 2 16 ? 17.474 57.229 -4.625 1.00 13.59 15 VAL B CA 1
ATOM 870 C C . VAL B 2 16 ? 16.022 57.012 -5.042 1.00 10.99 15 VAL B C 1
ATOM 871 O O . VAL B 2 16 ? 15.305 57.973 -5.349 1.00 16.32 15 VAL B O 1
ATOM 875 N N . ALA B 2 17 ? 15.593 55.751 -5.059 1.00 12.09 16 ALA B N 1
ATOM 876 C CA . ALA B 2 17 ? 14.189 55.422 -5.320 1.00 12.16 16 ALA B CA 1
ATOM 877 C C . ALA B 2 17 ? 13.437 55.245 -4.015 1.00 12.77 16 ALA B C 1
ATOM 878 O O . ALA B 2 17 ? 13.959 54.642 -3.081 1.00 14.09 16 ALA B O 1
ATOM 880 N N . THR B 2 18 ? 12.211 55.760 -3.950 1.00 10.64 17 THR B N 1
ATOM 881 C CA . THR B 2 18 ? 11.358 55.522 -2.785 1.00 9.41 17 THR B CA 1
ATOM 882 C C . THR B 2 18 ? 10.168 54.687 -3.224 1.00 11.62 17 THR B C 1
ATOM 883 O O . THR B 2 18 ? 9.443 55.062 -4.150 1.00 14.10 17 THR B O 1
ATOM 887 N N . ILE B 2 19 ? 9.980 53.542 -2.569 1.00 11.57 18 ILE B N 1
ATOM 888 C CA . ILE B 2 19 ? 8.950 52.585 -2.962 1.00 10.21 18 ILE B CA 1
ATOM 889 C C . ILE B 2 19 ? 8.010 52.442 -1.773 1.00 14.69 18 ILE B C 1
ATOM 890 O O . ILE B 2 19 ? 8.462 52.305 -0.641 1.00 15.09 18 ILE B O 1
ATOM 895 N N . SER B 2 20 ? 6.707 52.487 -2.009 1.00 14.09 19 SER B N 1
ATOM 896 C CA . SER B 2 20 ? 5.783 52.470 -0.883 1.00 13.54 19 SER B CA 1
ATOM 897 C C . SER B 2 20 ? 4.619 51.505 -1.120 1.00 14.41 19 SER B C 1
ATOM 898 O O . SER B 2 20 ? 4.043 51.483 -2.200 1.00 18.35 19 SER B O 1
ATOM 901 N N . CYS B 2 21 ? 4.283 50.723 -0.100 1.00 10.29 20 CYS B N 1
ATOM 902 C CA . CYS B 2 21 ? 3.075 49.896 -0.109 1.00 9.60 20 CYS B CA 1
ATOM 903 C C . CYS B 2 21 ? 2.096 50.502 0.889 1.00 12.50 20 CYS B C 1
ATOM 904 O O . CYS B 2 21 ? 2.416 50.599 2.073 1.00 11.70 20 CYS B O 1
ATOM 907 N N . GLN B 2 22 ? 0.914 50.889 0.406 1.00 12.69 21 GLN B N 1
ATOM 908 C 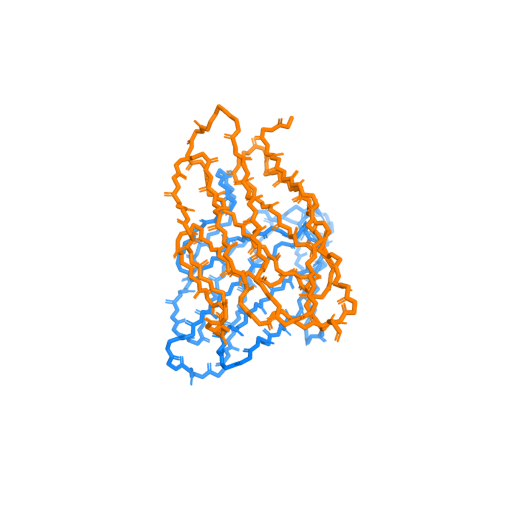CA . GLN B 2 22 ? -0.093 51.563 1.218 1.00 12.97 21 GLN B CA 1
ATOM 909 C C . GLN B 2 22 ? -1.263 50.641 1.489 1.00 13.30 21 GLN B C 1
ATOM 910 O O . GLN B 2 22 ? -1.673 49.889 0.612 1.00 11.82 21 GLN B O 1
ATOM 916 N N . VAL B 2 23 ? -1.809 50.708 2.697 1.00 10.76 22 VAL B N 1
ATOM 917 C CA . VAL B 2 23 ? -2.971 49.900 3.039 1.00 11.57 22 VAL B CA 1
ATOM 918 C C . VAL B 2 23 ? -4.096 50.798 3.546 1.00 20.82 22 VAL B C 1
ATOM 919 O O . VAL B 2 23 ? -3.907 51.593 4.471 1.00 17.98 22 VAL B O 1
ATOM 923 N N . ASN B 2 24 ? -5.255 50.691 2.909 1.00 15.76 23 ASN B N 1
ATOM 924 C CA . ASN B 2 24 ? -6.443 51.429 3.342 1.00 20.84 23 ASN B CA 1
ATOM 925 C C . ASN B 2 24 ? -7.195 50.585 4.347 1.00 25.84 23 ASN B C 1
ATOM 926 O O . ASN B 2 24 ? -7.270 49.364 4.201 1.00 25.31 23 ASN B O 1
ATOM 931 N N . LYS B 2 25 ? -7.747 51.231 5.370 1.00 20.80 24 LYS B N 1
ATOM 932 C CA . LYS B 2 25 ? -8.524 50.532 6.387 1.00 25.80 24 LYS B CA 1
ATOM 933 C C . LYS B 2 25 ? -7.787 49.312 6.925 1.00 25.29 24 LYS B C 1
ATOM 934 O O . LYS B 2 25 ? -8.327 48.210 6.968 1.00 25.10 24 LYS B O 1
ATOM 940 N N . SER B 2 26 ? -6.548 49.522 7.348 1.00 20.02 25 SER B N 1
ATOM 941 C CA . SER B 2 26 ? -5.705 48.429 7.815 1.00 23.32 25 SER B CA 1
ATOM 942 C C . SER B 2 26 ? -6.268 47.651 9.003 1.00 26.29 25 SER B C 1
ATOM 943 O O . SER B 2 26 ? -6.823 48.233 9.931 1.00 28.90 25 SER B O 1
ATOM 946 N N . ASP B 2 27 ? -6.101 46.331 8.967 1.00 24.38 26 ASP B N 1
ATOM 947 C CA . ASP B 2 27 ? -6.385 45.479 10.118 1.00 31.75 26 ASP B CA 1
ATOM 948 C C . ASP B 2 27 ? -5.087 44.895 10.670 1.00 32.44 26 ASP B C 1
ATOM 949 O O . ASP B 2 27 ? -5.095 43.904 11.403 1.00 33.93 26 ASP B O 1
ATOM 954 N N . ASP B 2 28 ? -3.971 45.515 10.296 1.00 31.49 27 ASP B N 1
ATOM 955 C CA . ASP B 2 28 ? -2.645 45.118 10.770 1.00 27.24 27 ASP B CA 1
ATOM 956 C C . ASP B 2 28 ? -2.133 43.777 10.235 1.00 21.23 27 ASP B C 1
ATOM 957 O O . ASP B 2 28 ? -1.273 43.150 10.843 1.00 26.11 27 ASP B O 1
ATOM 962 N N . SER B 2 29 ? -2.656 43.350 9.087 1.00 20.50 28 SER B N 1
ATOM 963 C CA . SER B 2 29 ? -2.098 42.194 8.390 1.00 16.03 28 SER B CA 1
ATOM 964 C C . SER B 2 29 ? -0.651 42.471 7.965 1.00 13.92 28 SER B C 1
ATOM 965 O O . SER B 2 29 ? -0.272 43.622 7.802 1.00 17.12 28 SER B O 1
ATOM 968 N N . VAL B 2 30 ? 0.137 41.416 7.788 1.00 18.44 29 VAL B N 1
ATOM 969 C CA . VAL B 2 30 ? 1.535 41.545 7.373 1.00 16.58 29 VAL B CA 1
ATOM 970 C C . VAL B 2 30 ? 1.641 42.223 6.010 1.00 12.75 29 VAL B C 1
ATOM 971 O O . VAL B 2 30 ? 0.906 41.878 5.085 1.00 11.45 29 VAL B O 1
ATOM 975 N N . ILE B 2 31 ? 2.552 43.191 5.899 1.00 11.42 30 ILE B N 1
ATOM 976 C CA . ILE B 2 31 ? 2.872 43.814 4.609 1.00 7.90 30 ILE B CA 1
ATOM 977 C C . ILE B 2 31 ? 4.275 43.360 4.251 1.00 10.98 30 ILE B C 1
ATOM 978 O O . ILE B 2 31 ? 5.152 43.343 5.107 1.00 9.78 30 ILE B O 1
ATOM 983 N N . GLN B 2 32 ? 4.461 42.964 2.995 1.00 9.37 31 GLN B N 1
ATOM 984 C CA . GLN B 2 32 ? 5.755 42.522 2.482 1.00 10.01 31 GLN B CA 1
ATOM 985 C C . GLN B 2 32 ? 6.055 43.253 1.187 1.00 9.90 31 GLN B C 1
ATOM 986 O O . GLN B 2 32 ? 5.140 43.577 0.443 1.00 9.81 31 GLN B O 1
ATOM 992 N N . LEU B 2 33 ? 7.338 43.498 0.913 1.00 9.88 32 LEU B N 1
ATOM 993 C CA . LEU B 2 33 ? 7.755 44.076 -0.367 1.00 6.90 32 LEU B CA 1
ATOM 994 C C . LEU B 2 33 ? 8.784 43.134 -0.982 1.00 8.97 32 LEU B C 1
ATOM 995 O O . LEU B 2 33 ? 9.754 42.771 -0.326 1.00 8.50 32 LEU B O 1
ATOM 1000 N N . LEU B 2 34 ? 8.547 42.720 -2.225 1.00 7.33 33 LEU B N 1
ATOM 1001 C CA . LEU B 2 34 ? 9.446 41.822 -2.952 1.00 8.26 33 LEU B CA 1
ATOM 1002 C C . LEU B 2 34 ? 10.129 42.542 -4.108 1.00 8.74 33 LEU B C 1
ATOM 1003 O O . LEU B 2 34 ? 9.576 43.482 -4.694 1.00 8.57 33 LEU B O 1
ATOM 1008 N N . ASN B 2 35 ? 11.326 42.069 -4.455 1.00 7.93 34 ASN B N 1
ATOM 1009 C CA . ASN B 2 35 ? 12.023 42.576 -5.636 1.00 6.57 34 ASN B CA 1
ATOM 1010 C C . ASN B 2 35 ? 11.532 41.887 -6.920 1.00 9.36 34 ASN B C 1
ATOM 1011 O O . ASN B 2 35 ? 10.648 41.035 -6.870 1.00 9.58 34 ASN B O 1
ATOM 1016 N N . PRO B 2 36 ? 12.066 42.290 -8.078 1.00 8.24 35 PRO B N 1
ATOM 1017 C CA . PRO B 2 36 ? 11.532 41.721 -9.323 1.00 9.85 35 PRO B CA 1
ATOM 1018 C C . PRO B 2 36 ? 11.671 40.206 -9.447 1.00 11.12 35 PRO B C 1
ATOM 1019 O O . PRO B 2 36 ? 10.930 39.599 -10.223 1.00 12.32 35 PRO B O 1
ATOM 1023 N N . ASN B 2 37 ? 12.589 39.605 -8.692 1.00 10.43 36 ASN B N 1
ATOM 1024 C CA . ASN B 2 37 ? 12.757 38.154 -8.691 1.00 12.16 36 ASN B CA 1
ATOM 1025 C C . ASN B 2 37 ? 11.918 37.486 -7.604 1.00 11.30 36 ASN B C 1
ATOM 1026 O O . ASN B 2 37 ? 12.099 36.303 -7.290 1.00 13.05 36 ASN B O 1
ATOM 1031 N N . ARG B 2 38 ? 10.996 38.263 -7.043 1.00 10.08 37 ARG B N 1
ATOM 1032 C CA . ARG B 2 38 ? 10.088 37.791 -6.006 1.00 10.15 37 ARG B CA 1
ATOM 1033 C C . ARG B 2 38 ? 10.817 37.307 -4.760 1.00 12.06 37 ARG B C 1
ATOM 1034 O O . ARG B 2 38 ? 10.367 36.378 -4.077 1.00 13.70 37 ARG B O 1
ATOM 1042 N N . GLN B 2 39 ? 11.948 37.943 -4.481 1.00 10.43 38 GLN B N 1
ATOM 1043 C CA . GLN B 2 39 ? 12.680 37.733 -3.234 1.00 8.85 38 GLN B CA 1
ATOM 1044 C C . GLN B 2 39 ? 12.280 38.837 -2.259 1.00 11.21 38 GLN B C 1
ATOM 1045 O O . GLN B 2 39 ? 12.097 39.985 -2.653 1.00 10.42 38 GLN B O 1
ATOM 1051 N N . THR B 2 40 ? 12.117 38.482 -0.991 1.00 10.33 39 THR B N 1
ATOM 1052 C CA . THR B 2 40 ? 11.653 39.439 0.003 1.00 7.44 39 THR B CA 1
ATOM 1053 C C . THR B 2 40 ? 12.717 40.477 0.337 1.00 9.10 39 THR B C 1
ATOM 1054 O O . THR B 2 40 ? 13.849 40.131 0.677 1.00 8.33 39 THR B O 1
ATOM 1058 N N . ILE B 2 41 ? 12.345 41.747 0.213 1.00 6.01 40 ILE B N 1
ATOM 1059 C CA . ILE B 2 41 ? 13.200 42.845 0.639 1.00 9.67 40 ILE B CA 1
ATOM 1060 C C . ILE B 2 41 ? 12.855 43.172 2.085 1.00 11.62 40 ILE B C 1
ATOM 1061 O O . ILE B 2 41 ? 13.717 43.131 2.956 1.00 10.00 40 ILE B O 1
ATOM 1066 N N . TYR B 2 42 ? 11.585 43.493 2.336 1.00 9.70 41 TYR B N 1
ATOM 1067 C CA . TYR B 2 42 ? 11.104 43.737 3.699 1.00 10.76 41 TYR B CA 1
ATOM 1068 C C . TYR B 2 42 ? 9.881 42.887 4.020 1.00 9.39 41 TYR B C 1
ATOM 1069 O O . TYR B 2 42 ? 8.974 42.749 3.205 1.00 9.65 41 TYR B O 1
ATOM 1078 N N . PHE B 2 43 ? 9.890 42.302 5.213 1.00 8.15 42 PHE B N 1
ATOM 1079 C CA . PHE B 2 43 ? 8.750 41.582 5.765 1.00 6.92 42 PHE B CA 1
ATOM 1080 C C . PHE B 2 43 ? 8.439 42.345 7.046 1.00 7.64 42 PHE B C 1
ATOM 1081 O O . PHE B 2 43 ? 9.197 42.276 8.010 1.00 9.30 42 PHE B O 1
ATOM 1089 N N . ARG B 2 44 ? 7.347 43.103 7.048 1.00 9.95 43 ARG B N 1
ATOM 1090 C CA . ARG B 2 44 ? 7.184 44.134 8.074 1.00 13.33 43 ARG B CA 1
ATOM 1091 C C . ARG B 2 44 ? 8.466 44.969 8.116 1.00 12.63 43 ARG B C 1
ATOM 1092 O O . ARG B 2 44 ? 8.942 45.410 7.072 1.00 11.37 43 ARG B O 1
ATOM 1100 N N . ASP B 2 45 ? 9.038 45.194 9.303 1.00 11.22 44 ASP B N 1
ATOM 1101 C CA . ASP B 2 45 ? 10.265 45.990 9.382 1.00 11.72 44 ASP B CA 1
ATOM 1102 C C . ASP B 2 45 ? 11.566 45.183 9.289 1.00 12.80 44 ASP B C 1
ATOM 1103 O O . ASP B 2 45 ? 12.649 45.731 9.482 1.00 15.04 44 ASP B O 1
ATOM 1108 N N . PHE B 2 46 ? 11.454 43.895 8.981 1.00 11.01 45 PHE B N 1
ATOM 1109 C CA . PHE B 2 46 ? 12.609 43.013 8.908 1.00 9.04 45 PHE B CA 1
ATOM 1110 C C . PHE B 2 46 ? 13.099 42.851 7.469 1.00 10.59 45 PHE B C 1
ATOM 1111 O O . PHE B 2 46 ? 12.307 42.553 6.569 1.00 10.51 45 PHE B O 1
ATOM 1119 N N . ARG B 2 47 ? 14.400 43.032 7.260 1.00 10.63 46 ARG B N 1
ATOM 1120 C CA . ARG B 2 47 ? 14.991 42.838 5.930 1.00 9.92 46 ARG B CA 1
ATOM 1121 C C . ARG B 2 47 ? 15.868 41.585 5.887 1.00 10.60 46 ARG B C 1
ATOM 1122 O O . ARG B 2 47 ? 16.986 41.595 6.412 1.00 12.47 46 ARG B O 1
ATOM 1130 N N . PRO B 2 48 ? 15.372 40.499 5.264 1.00 9.59 47 PRO B N 1
ATOM 1131 C CA . PRO B 2 48 ? 16.181 39.276 5.139 1.00 10.17 47 PRO B CA 1
ATOM 1132 C C . PRO B 2 48 ? 17.230 39.397 4.037 1.00 12.70 47 PRO B C 1
ATOM 1133 O O . PRO B 2 48 ? 18.236 38.689 4.045 1.00 12.47 47 PRO B O 1
ATOM 1137 N N . LEU B 2 49 ? 16.982 40.295 3.090 1.00 11.61 48 LEU B N 1
ATOM 1138 C CA . LEU B 2 49 ? 17.854 40.466 1.925 1.00 11.42 48 LEU B CA 1
ATOM 1139 C C . LEU B 2 49 ? 19.108 41.251 2.273 1.00 14.33 48 LEU B C 1
ATOM 1140 O O . LEU B 2 49 ? 19.024 42.386 2.734 1.00 14.17 48 LEU B O 1
ATOM 1145 N N . LYS B 2 50 ? 20.271 40.658 2.028 1.00 11.85 49 LYS B N 1
ATOM 1146 C CA . LYS B 2 50 ? 21.530 41.307 2.382 1.00 14.95 49 LYS B CA 1
ATOM 1147 C C . LYS B 2 50 ? 22.000 42.292 1.314 1.00 16.97 49 LYS B C 1
ATOM 1148 O O . LYS B 2 50 ? 22.999 42.071 0.622 1.00 17.50 49 LYS B O 1
ATOM 1154 N N . ASP B 2 51 ? 21.246 43.377 1.183 1.00 14.06 50 ASP B N 1
ATOM 1155 C CA . ASP B 2 51 ? 21.594 44.475 0.299 1.00 13.71 50 ASP B CA 1
ATOM 1156 C C . ASP B 2 51 ? 21.320 45.752 1.083 1.00 16.45 50 ASP B C 1
ATOM 1157 O O . ASP B 2 51 ? 20.175 46.208 1.192 1.00 12.76 50 ASP B O 1
ATOM 1162 N N . SER B 2 52 ? 22.377 46.304 1.670 1.00 15.05 51 SER B N 1
ATOM 1163 C CA . SER B 2 52 ? 22.245 47.446 2.563 1.00 13.84 51 SER B CA 1
ATOM 1164 C C . SER B 2 52 ? 21.884 48.755 1.845 1.00 12.38 51 SER B C 1
ATOM 1165 O O . SER B 2 52 ? 21.687 49.788 2.488 1.00 15.71 51 SER B O 1
ATOM 1168 N N . ARG B 2 53 ? 21.776 48.716 0.519 1.00 11.97 52 ARG B N 1
ATOM 1169 C CA . ARG B 2 53 ? 21.233 49.858 -0.214 1.00 12.12 52 ARG B CA 1
ATOM 1170 C C . ARG B 2 53 ? 19.744 50.083 0.073 1.00 10.99 52 ARG B C 1
ATOM 1171 O O . ARG B 2 53 ? 19.223 51.163 -0.171 1.00 12.09 52 ARG B O 1
ATOM 1179 N N . PHE B 2 54 ? 19.063 49.061 0.576 1.00 11.53 53 PHE B N 1
ATOM 1180 C CA . PHE B 2 54 ? 17.659 49.218 0.966 1.00 10.83 53 PHE B CA 1
ATOM 1181 C C . PHE B 2 54 ? 17.575 49.686 2.414 1.00 14.43 53 PHE B C 1
ATOM 1182 O O . PHE B 2 54 ? 18.237 49.118 3.285 1.00 15.98 53 PHE B O 1
ATOM 1190 N N . GLN B 2 55 ? 16.770 50.718 2.668 1.00 10.03 54 GLN B N 1
ATOM 1191 C CA . GLN B 2 55 ? 16.549 51.189 4.037 1.00 12.36 54 GLN B CA 1
ATOM 1192 C C . GLN B 2 55 ? 15.071 51.390 4.293 1.00 12.04 54 GLN B C 1
ATOM 1193 O O . GLN B 2 55 ? 14.307 51.694 3.380 1.00 12.37 54 GLN B O 1
ATOM 1199 N N . LEU B 2 56 ? 14.678 51.258 5.552 1.00 9.28 55 LEU B N 1
ATOM 1200 C CA . LEU B 2 56 ? 13.286 51.465 5.932 1.00 8.08 55 LEU B CA 1
ATOM 1201 C C . LEU B 2 56 ? 13.070 52.942 6.221 1.00 13.02 55 LEU B C 1
ATOM 1202 O O . LEU B 2 56 ? 13.771 53.519 7.059 1.00 14.58 55 LEU B O 1
ATOM 1207 N N . LEU B 2 57 ? 12.120 53.558 5.509 1.00 9.35 56 LEU B N 1
ATOM 1208 C CA . LEU B 2 57 ? 11.785 54.972 5.701 1.00 9.68 56 LEU B CA 1
ATOM 1209 C C . LEU B 2 57 ? 10.597 55.161 6.643 1.00 12.91 56 LEU B C 1
ATOM 1210 O O . LEU B 2 57 ? 10.545 56.122 7.407 1.00 13.44 56 LEU B O 1
ATOM 1215 N N . ASN B 2 58 ? 9.621 54.270 6.550 1.00 8.45 57 ASN B N 1
ATOM 1216 C CA . ASN B 2 58 ? 8.480 54.313 7.463 1.00 9.10 57 ASN B CA 1
ATOM 1217 C C . ASN B 2 58 ? 7.812 52.960 7.514 1.00 11.70 57 ASN B C 1
ATOM 1218 O O . ASN B 2 58 ? 7.647 52.295 6.497 1.00 9.56 57 ASN B O 1
ATOM 1223 N N . PHE B 2 59 ? 7.432 52.550 8.716 1.00 10.85 58 PHE B N 1
ATOM 1224 C CA . PHE B 2 59 ? 6.627 51.360 8.863 1.00 9.45 58 PHE B CA 1
ATOM 1225 C C . PHE B 2 59 ? 5.535 51.651 9.868 1.00 12.51 58 PHE B C 1
ATOM 1226 O O . PHE B 2 59 ? 5.817 52.127 10.962 1.00 13.46 58 PHE B O 1
ATOM 1234 N N . SER B 2 60 ? 4.293 51.377 9.478 1.00 10.64 59 SER B N 1
ATOM 1235 C CA . SER B 2 60 ? 3.142 51.575 10.354 1.00 12.13 59 SER B CA 1
ATOM 1236 C C . SER B 2 60 ? 2.087 50.537 10.017 1.00 12.09 59 SER B C 1
ATOM 1237 O O . SER B 2 60 ? 2.288 49.681 9.152 1.00 12.65 59 SER B O 1
ATOM 1240 N N . SER B 2 61 ? 0.930 50.642 10.664 1.00 13.25 60 SER B N 1
ATOM 1241 C CA . SER B 2 61 ? -0.187 49.762 10.349 1.00 16.12 60 SER B CA 1
ATOM 1242 C C . SER B 2 61 ? -0.636 49.946 8.904 1.00 14.62 60 SER B C 1
ATOM 1243 O O . SER B 2 61 ? -1.267 49.064 8.320 1.00 14.99 60 SER B O 1
ATOM 1246 N N . SER B 2 62 ? -0.305 51.095 8.331 1.00 10.19 61 SER B N 1
ATOM 1247 C CA . SER B 2 62 ? -0.885 51.512 7.054 1.00 11.78 61 SER B CA 1
ATOM 1248 C C . SER B 2 62 ? 0.126 51.600 5.917 1.00 12.49 61 SER B C 1
ATOM 1249 O O . SER B 2 62 ? -0.240 51.903 4.780 1.00 11.41 61 SER B O 1
ATOM 1252 N N . GLU B 2 63 ? 1.401 51.384 6.218 1.00 9.90 62 GLU B N 1
ATOM 1253 C CA . GLU B 2 63 ? 2.402 51.673 5.208 1.00 8.84 62 GLU B CA 1
ATOM 1254 C C . GLU B 2 63 ? 3.720 50.957 5.452 1.00 9.19 62 GLU B C 1
ATOM 1255 O O . GLU B 2 63 ? 4.192 50.833 6.585 1.00 8.84 62 GLU B O 1
ATOM 1261 N N . LEU B 2 64 ? 4.314 50.483 4.365 1.00 8.48 63 LEU B N 1
ATOM 1262 C CA . LEU B 2 64 ? 5.699 50.048 4.390 1.00 8.74 63 LEU B CA 1
ATOM 1263 C C . LEU B 2 64 ? 6.383 50.839 3.288 1.00 10.47 63 LEU B C 1
ATOM 1264 O O . LEU B 2 64 ? 6.085 50.649 2.112 1.00 11.31 63 LEU B O 1
ATOM 1269 N N . LYS B 2 65 ? 7.262 51.760 3.676 1.00 8.55 64 LYS B N 1
ATOM 1270 C CA . LYS B 2 65 ? 7.943 52.629 2.726 1.00 8.88 64 LYS B CA 1
ATOM 1271 C C . LYS B 2 65 ? 9.443 52.393 2.823 1.00 11.26 64 LYS B C 1
ATOM 1272 O O .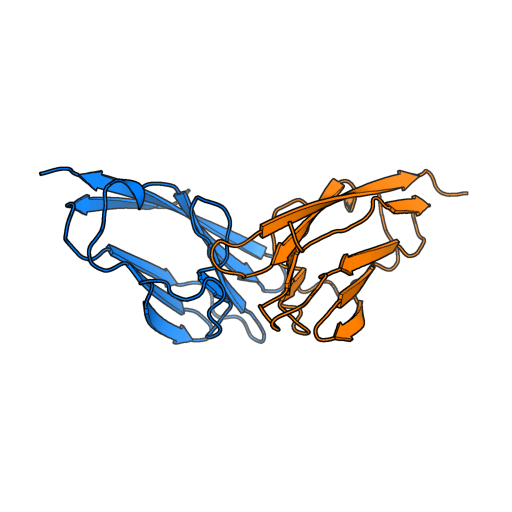 LYS B 2 65 ? 10.005 52.443 3.917 1.00 9.49 64 LYS B O 1
ATOM 1278 N N . VAL B 2 66 ? 10.077 52.125 1.679 1.00 8.51 65 VAL B N 1
ATOM 1279 C CA . VAL B 2 66 ? 11.477 51.716 1.632 1.00 10.58 65 VAL B CA 1
ATOM 1280 C C . VAL B 2 66 ? 12.224 52.579 0.616 1.00 11.79 65 VAL B C 1
ATOM 1281 O O . VAL B 2 66 ? 11.654 52.973 -0.402 1.00 14.65 65 VAL B O 1
ATOM 1285 N N . SER B 2 67 ? 13.480 52.906 0.905 1.00 11.13 66 SER B N 1
ATOM 1286 C CA . SER B 2 67 ? 14.316 53.583 -0.085 1.00 13.35 66 SER B CA 1
ATOM 1287 C C . SER B 2 67 ? 15.383 52.640 -0.629 1.00 10.44 66 SER B C 1
ATOM 1288 O O . SER B 2 67 ? 15.847 51.737 0.068 1.00 10.37 66 SER B O 1
ATOM 1291 N N . LEU B 2 68 ? 15.737 52.846 -1.892 1.00 9.77 67 LEU B N 1
ATOM 1292 C CA . LEU B 2 68 ? 16.852 52.135 -2.501 1.00 7.86 67 LEU B CA 1
ATOM 1293 C C . LEU B 2 68 ? 17.866 53.162 -2.978 1.00 11.06 67 LEU B C 1
ATOM 1294 O O . LEU B 2 68 ? 17.592 53.957 -3.887 1.00 11.57 67 LEU B O 1
ATOM 1299 N N A THR B 2 69 ? 19.039 53.142 -2.356 0.61 9.18 68 THR B N 1
ATOM 1300 N N B THR B 2 69 ? 19.030 53.163 -2.331 0.39 9.19 68 THR B N 1
ATOM 1301 C CA A THR B 2 69 ? 20.072 54.128 -2.644 0.61 10.15 68 THR B CA 1
ATOM 1302 C CA B THR B 2 69 ? 20.090 54.119 -2.641 0.39 10.25 68 THR B CA 1
ATOM 1303 C C A THR B 2 69 ? 21.015 53.619 -3.729 0.61 11.50 68 THR B C 1
ATOM 1304 C C B THR B 2 69 ? 20.941 53.613 -3.796 0.39 11.54 68 THR B C 1
ATOM 1305 O O A THR B 2 69 ? 21.231 52.416 -3.851 0.61 13.86 68 THR B O 1
ATOM 1306 O O B THR B 2 69 ? 21.037 52.407 -4.023 0.39 13.48 68 THR B O 1
ATOM 1311 N N . ASN B 2 70 ? 21.546 54.544 -4.527 1.00 12.88 69 ASN B N 1
ATOM 1312 C CA . ASN B 2 70 ? 22.424 54.199 -5.649 1.00 14.73 69 ASN B CA 1
ATOM 1313 C C . ASN B 2 70 ? 21.791 53.179 -6.600 1.00 13.12 69 ASN B C 1
ATOM 1314 O O . ASN B 2 70 ? 22.347 52.106 -6.866 1.00 12.17 69 ASN B O 1
ATOM 1319 N N . VAL B 2 71 ? 20.612 53.519 -7.104 1.00 11.77 70 VAL B N 1
ATOM 1320 C CA . VAL B 2 71 ? 19.891 52.623 -7.998 1.00 11.22 70 VAL B CA 1
ATOM 1321 C C . VAL B 2 71 ? 20.704 52.394 -9.262 1.00 14.97 70 VAL B C 1
ATOM 1322 O O . VAL B 2 71 ? 21.337 53.311 -9.770 1.00 17.30 70 VAL B O 1
ATOM 1326 N N . SER B 2 72 ? 20.698 51.172 -9.773 1.00 14.40 71 SER B N 1
ATOM 1327 C CA . SER B 2 72 ? 21.267 50.955 -11.098 1.00 15.00 71 SER B CA 1
ATOM 1328 C C . SER B 2 72 ? 20.235 50.297 -12.005 1.00 14.95 71 SER B C 1
ATOM 1329 O O . SER B 2 72 ? 19.201 49.829 -11.542 1.00 12.14 71 SER B O 1
ATOM 1332 N N . ILE B 2 73 ? 20.506 50.271 -13.306 1.00 12.09 72 ILE B N 1
ATOM 1333 C CA . ILE B 2 73 ? 19.584 49.650 -14.247 1.00 12.37 72 ILE B CA 1
ATOM 1334 C C . ILE B 2 73 ? 19.261 48.201 -13.859 1.00 10.47 72 ILE B C 1
ATOM 1335 O O . ILE B 2 73 ? 18.186 47.703 -14.179 1.00 11.86 72 ILE B O 1
ATOM 1340 N N . SER B 2 74 ? 20.174 47.536 -13.149 1.00 13.86 73 SER B N 1
ATOM 1341 C CA . SER B 2 74 ? 19.921 46.157 -12.737 1.00 11.78 73 SER B CA 1
ATOM 1342 C C . SER B 2 74 ? 18.768 46.068 -11.741 1.00 13.55 73 SER B C 1
ATOM 1343 O O . SER B 2 74 ? 18.243 44.979 -11.497 1.00 14.45 73 SER B O 1
ATOM 1346 N N . ASP B 2 75 ? 18.406 47.208 -11.153 1.00 9.39 74 ASP B N 1
ATOM 1347 C CA . ASP B 2 75 ? 17.296 47.262 -10.192 1.00 10.12 74 ASP B CA 1
ATOM 1348 C C . ASP B 2 75 ? 15.936 47.491 -10.867 1.00 11.02 74 ASP B C 1
ATOM 1349 O O . ASP B 2 75 ? 14.894 47.504 -10.199 1.00 12.08 74 ASP B O 1
ATOM 1354 N N . GLU B 2 76 ? 15.926 47.672 -12.185 1.00 9.77 75 GLU B N 1
ATOM 1355 C CA . GLU B 2 76 ? 14.675 48.011 -12.864 1.00 12.38 75 GLU B CA 1
ATOM 1356 C C . GLU B 2 76 ? 13.667 46.870 -12.825 1.00 12.18 75 GLU B C 1
ATOM 1357 O O . GLU B 2 76 ? 14.046 45.696 -12.829 1.00 16.12 75 GLU B O 1
ATOM 1363 N N . GLY B 2 77 ? 12.377 47.209 -12.799 1.00 11.79 76 GLY B N 1
ATOM 1364 C CA . GLY B 2 77 ? 11.350 46.188 -12.904 1.00 11.23 76 GLY B CA 1
ATOM 1365 C C . GLY B 2 77 ? 10.226 46.298 -11.887 1.00 9.63 76 GLY B C 1
ATOM 1366 O O . GLY B 2 77 ? 10.058 47.331 -11.244 1.00 10.68 76 GLY B O 1
ATOM 1367 N N . ARG B 2 78 ? 9.466 45.215 -11.754 1.00 10.42 77 ARG B N 1
ATOM 1368 C CA . ARG B 2 78 ? 8.287 45.173 -10.900 1.00 10.18 77 ARG B CA 1
ATOM 1369 C C . ARG B 2 78 ? 8.678 44.821 -9.477 1.00 9.01 77 ARG B C 1
ATOM 1370 O O . ARG B 2 78 ? 9.371 43.841 -9.252 1.00 11.70 77 ARG B O 1
ATOM 1378 N N . TYR B 2 79 ? 8.231 45.634 -8.525 1.00 8.79 78 TYR B N 1
ATOM 1379 C CA . TYR B 2 79 ? 8.424 45.333 -7.111 1.00 8.80 78 TYR B CA 1
ATOM 1380 C C . TYR B 2 79 ? 7.055 45.017 -6.549 1.00 10.67 78 TYR B C 1
ATOM 1381 O O . TYR B 2 79 ? 6.108 45.754 -6.802 1.00 11.75 78 TYR B O 1
ATOM 1390 N N . PHE B 2 80 ? 6.941 43.903 -5.821 1.00 7.65 79 PHE B N 1
ATOM 1391 C CA . PHE B 2 80 ? 5.626 43.403 -5.425 1.00 7.40 79 PHE B CA 1
ATOM 1392 C C . PHE B 2 80 ? 5.272 43.713 -3.978 1.00 8.55 79 PHE B C 1
ATOM 1393 O O . PHE B 2 80 ? 5.971 43.286 -3.071 1.00 8.53 79 PHE B O 1
ATOM 1401 N N . CYS B 2 81 ? 4.189 44.467 -3.771 1.00 7.96 80 CYS B N 1
ATOM 1402 C CA . CYS B 2 81 ? 3.613 44.633 -2.441 1.00 8.66 80 CYS B CA 1
ATOM 1403 C C . CYS B 2 81 ? 2.677 43.469 -2.173 1.00 9.51 80 CYS B C 1
ATOM 1404 O O . CYS B 2 81 ? 1.878 43.104 -3.035 1.00 9.59 80 CYS B O 1
ATOM 1407 N N . GLN B 2 82 ? 2.778 42.881 -0.985 1.00 5.97 81 GLN B N 1
ATOM 1408 C CA . GLN B 2 82 ? 1.845 41.827 -0.590 1.00 8.06 81 GLN B CA 1
ATOM 1409 C C . GLN B 2 82 ? 1.213 42.188 0.735 1.00 9.77 81 GLN B C 1
ATOM 1410 O O . GLN B 2 82 ? 1.867 42.758 1.612 1.00 9.39 81 GLN B O 1
ATOM 1416 N N . LEU B 2 83 ? -0.072 41.871 0.869 1.00 7.01 82 LEU B N 1
ATOM 1417 C CA . LEU B 2 83 ? -0.805 42.118 2.116 1.00 9.18 82 LEU B CA 1
ATOM 1418 C C . LEU B 2 83 ? -1.489 40.839 2.547 1.00 9.41 82 LEU B C 1
ATOM 1419 O O . LEU B 2 83 ? -2.273 40.268 1.798 1.00 10.35 82 LEU B O 1
ATOM 1424 N N . TYR B 2 84 ? -1.203 40.399 3.760 1.00 7.81 83 TYR B N 1
ATOM 1425 C CA . TYR B 2 84 ? -1.698 39.105 4.198 1.00 11.90 83 TYR B CA 1
ATOM 1426 C C . TYR B 2 84 ? -3.038 39.155 4.929 1.00 13.33 83 TYR B C 1
ATOM 1427 O O . TYR B 2 84 ? -3.193 38.644 6.044 1.00 14.54 83 TYR B O 1
ATOM 1436 N N . THR B 2 85 ? -3.992 39.793 4.262 1.00 12.68 84 THR B N 1
ATOM 1437 C CA . THR B 2 85 ? -5.401 39.551 4.521 1.00 14.76 84 THR B CA 1
ATOM 1438 C C . THR B 2 85 ? -5.704 38.097 4.137 1.00 16.75 84 THR B C 1
ATOM 1439 O O . THR B 2 85 ? -4.829 37.369 3.651 1.00 14.41 84 THR B O 1
ATOM 1443 N N . ASP B 2 86 ? -6.940 37.669 4.367 1.00 14.11 85 ASP B N 1
ATOM 1444 C CA . ASP B 2 86 ? -7.374 36.330 3.969 1.00 16.57 85 ASP B CA 1
ATOM 1445 C C . ASP B 2 86 ? -8.600 36.465 3.076 1.00 17.60 85 ASP B C 1
ATOM 1446 O O . ASP B 2 86 ? -9.699 36.720 3.570 1.00 23.36 85 ASP B O 1
ATOM 1451 N N . PRO B 2 87 ? -8.428 36.294 1.757 1.00 20.30 86 PRO B N 1
ATOM 1452 C CA . PRO B 2 87 ? -7.206 35.903 1.050 1.00 17.90 86 PRO B CA 1
ATOM 1453 C C . PRO B 2 87 ? -6.231 37.068 0.904 1.00 15.20 86 PRO B C 1
ATOM 1454 O O . PRO B 2 87 ? -6.626 38.229 1.020 1.00 16.08 86 PRO B O 1
ATOM 1458 N N . PRO B 2 88 ? -4.962 36.754 0.640 1.00 14.33 87 PRO B N 1
ATOM 1459 C CA . PRO B 2 88 ? -3.938 37.799 0.527 1.00 11.73 87 PRO B CA 1
ATOM 1460 C C . PRO B 2 88 ? -4.106 38.609 -0.752 1.00 14.59 87 PRO B C 1
ATOM 1461 O O . PRO B 2 88 ? -4.781 38.166 -1.697 1.00 12.81 87 PRO B O 1
ATOM 1465 N N . GLN B 2 89 ? -3.511 39.800 -0.773 1.00 9.24 88 GLN B N 1
ATOM 1466 C CA . GLN B 2 89 ? -3.576 40.668 -1.944 1.00 11.25 88 GLN B CA 1
ATOM 1467 C C . GLN B 2 89 ? -2.169 40.986 -2.403 1.00 11.40 88 GLN B C 1
ATOM 1468 O O . GLN B 2 89 ? -1.230 40.944 -1.610 1.00 11.85 88 GLN B O 1
ATOM 1474 N N . GLU B 2 90 ? -2.045 41.333 -3.679 1.00 11.97 89 GLU B N 1
ATOM 1475 C CA . GLU B 2 90 ? -0.762 41.703 -4.256 1.00 9.96 89 GLU B CA 1
ATOM 1476 C C . GLU B 2 90 ? -0.983 42.833 -5.261 1.00 14.72 89 GLU B C 1
ATOM 1477 O O . GLU B 2 90 ? -1.989 42.848 -5.982 1.00 17.39 89 GLU B O 1
ATOM 1483 N N . SER B 2 91 ? -0.070 43.800 -5.275 1.00 9.88 90 SER B N 1
ATOM 1484 C CA . SER B 2 91 ? -0.108 44.938 -6.208 1.00 12.40 90 SER B CA 1
ATOM 1485 C C . SER B 2 91 ? 1.345 45.301 -6.492 0.70 12.37 90 SER B C 1
ATOM 1486 O O . SER B 2 91 ? 2.117 45.515 -5.557 0.71 12.10 90 SER B O 1
ATOM 1489 N N . TYR B 2 92 ? 1.745 45.371 -7.760 1.00 8.67 91 TYR B N 1
ATOM 1490 C CA . TYR B 2 92 ? 3.139 45.734 -8.011 1.00 10.06 91 TYR B CA 1
ATOM 1491 C C . TYR B 2 92 ? 3.305 47.155 -8.530 1.00 10.97 91 TYR B C 1
ATOM 1492 O O . TYR B 2 92 ? 2.394 47.723 -9.147 1.00 9.74 91 TYR B O 1
ATOM 1501 N N . THR B 2 93 ? 4.478 47.718 -8.251 1.00 8.66 92 THR B N 1
ATOM 1502 C CA . THR B 2 93 ? 4.900 48.994 -8.807 1.00 10.89 92 THR B CA 1
ATOM 1503 C C . THR B 2 93 ? 6.034 48.743 -9.785 1.00 10.18 92 THR B C 1
ATOM 1504 O O . THR B 2 93 ? 6.909 47.911 -9.535 1.00 11.15 92 THR B O 1
ATOM 1508 N N . THR B 2 94 ? 6.033 49.453 -10.908 1.00 10.98 93 THR B N 1
ATOM 1509 C CA . THR B 2 94 ? 7.153 49.311 -11.837 1.00 11.61 93 THR B CA 1
ATOM 1510 C C . THR B 2 94 ? 8.156 50.426 -11.611 1.00 10.08 93 THR B C 1
ATOM 1511 O O . THR B 2 94 ? 7.805 51.603 -11.623 1.00 12.05 93 THR B O 1
ATOM 1515 N N . ILE B 2 95 ? 9.411 50.038 -11.399 1.00 9.62 94 ILE B N 1
ATOM 1516 C CA . ILE B 2 95 ? 10.494 50.996 -11.225 1.00 10.84 94 ILE B CA 1
ATOM 1517 C C . ILE B 2 95 ? 11.201 51.144 -12.562 1.00 12.51 94 ILE B C 1
ATOM 1518 O O . ILE B 2 95 ? 11.707 50.170 -13.107 1.00 13.66 94 ILE B O 1
ATOM 1523 N N . THR B 2 96 ? 11.178 52.358 -13.100 1.00 11.41 95 THR B N 1
ATOM 1524 C CA . THR B 2 96 ? 11.837 52.668 -14.362 1.00 14.62 95 THR B CA 1
ATOM 1525 C C . THR B 2 96 ? 13.087 53.471 -14.049 1.00 12.48 95 THR B C 1
ATOM 1526 O O . THR B 2 96 ? 13.026 54.443 -13.303 1.00 12.14 95 THR B O 1
ATOM 1530 N N . VAL B 2 97 ? 14.225 53.054 -14.608 1.00 12.18 96 VAL B N 1
ATOM 1531 C CA . VAL B 2 97 ? 15.495 53.706 -14.325 1.00 13.66 96 VAL B CA 1
ATOM 1532 C C . VAL B 2 97 ? 15.952 54.476 -15.555 1.00 15.97 96 VAL B C 1
ATOM 1533 O O . VAL B 2 97 ? 16.118 53.895 -16.625 1.00 17.14 96 VAL B O 1
ATOM 1537 N N . LEU B 2 98 ? 16.122 55.783 -15.402 1.00 15.72 97 LEU B N 1
ATOM 1538 C CA . LEU B 2 98 ? 16.501 56.639 -16.523 1.00 16.93 97 LEU B CA 1
ATOM 1539 C C . LEU B 2 98 ? 18.011 56.792 -16.588 1.00 18.01 97 LEU B C 1
ATOM 1540 O O . LEU B 2 98 ? 18.704 56.595 -15.598 1.00 17.47 97 LEU B O 1
ATOM 1545 N N . VAL B 2 99 ? 18.522 57.168 -17.756 1.00 18.26 98 VAL B N 1
ATOM 1546 C CA . VAL B 2 99 ? 19.954 57.407 -17.888 1.00 19.26 98 VAL B CA 1
ATOM 1547 C C . VAL B 2 99 ? 20.396 58.497 -16.920 1.00 19.83 98 VAL B C 1
ATOM 1548 O O . VAL B 2 99 ? 19.631 59.410 -16.602 1.00 22.44 98 VAL B O 1
ATOM 1552 N N . PRO B 2 100 ? 21.635 58.395 -16.428 1.00 17.15 99 PRO B N 1
ATOM 1553 C CA . PRO B 2 100 ? 22.167 59.404 -15.513 1.00 25.33 99 PRO B CA 1
ATOM 1554 C C . PRO B 2 100 ? 22.405 60.717 -16.253 1.00 28.81 99 PRO B C 1
ATOM 1555 O O . PRO B 2 100 ? 22.312 60.751 -17.486 1.00 28.58 99 PRO B O 1
ATOM 1559 N N . PRO B 2 101 ? 22.680 61.800 -15.508 1.00 43.03 100 PRO B N 1
ATOM 1560 C CA . PRO B 2 101 ? 22.940 63.110 -16.116 1.00 47.54 100 PRO B CA 1
ATOM 1561 C C . PRO B 2 101 ? 24.065 63.045 -17.146 1.00 46.35 100 PRO B C 1
ATOM 1562 O O . PRO B 2 101 ? 25.058 62.359 -16.895 1.00 43.82 100 PRO B O 1
#

Radius of gyration: 17.63 Å; Cα contacts (8 Å, |Δi|>4): 508; chains: 2; bounding box: 34×54×31 Å

GO terms:
  GO:0042802 identical protein binding (F, IPI)
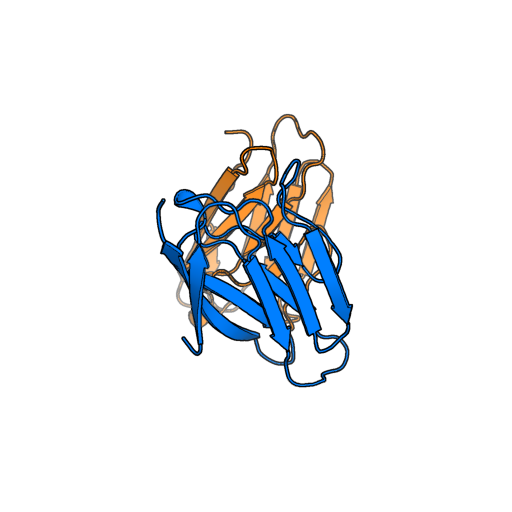  GO:0005515 protein binding (F, IPI)
  GO:0001819 positive regulation of cytokine production (P, IDA)
  GO:0002355 detection of tumor cell (P, IDA)
  GO:0002860 positive regulation of natural killer cell mediated cytotoxicity directed against tumor cell target (P, IDA)
  GO:0005886 plasma membrane (C, IDA)
  GO:0045954 positive regulation of natural killer cell mediated cytotoxicity (P, IDA)
  GO:0051606 detection of stimulus (P, IDA)
  GO:0008037 cell recognition (P, IDA)
  GO:0005886 plasma membrane (C, TAS)
  GO:0005102 signaling receptor binding (F, IPI)

Foldseek 3Di:
DPEEEEEEQFAKDKDKFFADAAPPKWKWKAAQVGDTQDIQPRGDDPPAPKAFDDGDRGMTMIMDGRDHQVSFHWMWMWMGDVHIDIDIYGYGYHYD/DQKDWEAAEEEAQAKTKTKIFGHPFPQFWKFKAAQVRHTQDTQQDGPDPDVQKDFPDGDSTMTMIMGGRHHPVRFAWMWIWGVDVPIDIDIYGYHYHYHD

Sequence (196 aa):
HTETITVEEGQTLTLKCVTSLRKNSSLQWLTPSGFTIFLNEYPALKNSKYQLLHHSANQLSITVPNVTLQDEGVYKCLHYSDSVSTKEVKVIVLATQNLFTKDVTVIEGEVATISCQVNKSDDSVIQLLNPNRQTIYFRDFRPLKDSRFQLLNFSSSELKVSLTTNVSISDEGRYFCQLYTDPPQESYTTITVLVPP

InterPro domains:
  IPR003599 Immunoglobulin domain subtype [SM00409] (23-115)
  IPR007110 Immunoglobulin-like domain [PS50835] (13-98)
  IPR007110 Immunoglobulin-like domain [PS50835] (118-210)
  IPR013106 Immunoglobulin V-set domain [PF07686] (24-113)
  IPR013162 CD80-like, immunoglobulin C2-set [PF08205] (124-206)
  IPR013783 Immunoglobulin-like fold [G3DSA:2.60.40.10] (17-117)
  IPR013783 Immunoglobulin-like fold [G3DSA:2.60.40.10] (129-211)
  IPR036179 Immunoglobulin-like domain superfamily [SSF48726] (20-122)
  IPR036179 Immunoglobulin-like domain superfamily [SSF48726] (134-206)
  IPR053096 Cytotoxic and regulatory T-cell molecule [PTHR47118] (1-393)

Solvent-accessible surface area: 10025 Å² total; per-residue (Å²): 130,105,95,70,51,74,7,94,66,51,89,73,3,63,0,127,2,68,18,56,126,124,174,108,24,6,2,1,2,15,8,60,82,15,27,1,3,16,2,20,81,126,79,5,28,92,135,52,74,43,99,68,109,74,68,46,52,46,30,0,0,0,17,0,18,106,2,52,60,142,17,101,22,60,2,79,1,3,8,0,22,137,80,34,58,62,74,54,9,92,3,63,16,79,67,165,145,53,0,86,31,167,99,25,91,8,62,50,44,82,86,1,61,0,19,0,66,10,72,196,38,91,81,10,17,3,0,0,6,20,52,119,81,32,0,0,11,9,83,87,89,73,3,18,93,38,95,71,6,99,65,93,67,69,46,59,53,25,0,62,0,7,0,34,98,1,39,100,100,15,74,19,126,2,17,0,1,3,1,21,79,104,34,33,56,23,104,0,46,1,54,14,82,128,67,154

Organism: Homo sapiens (NCBI:txid9606)

CATH classification: 2.60.40.10

B-factor: mean 21.26, std 11.96, range [5.97, 67.71]

Nearest PDB structures (foldseek):
  4h5s-assembly1_A  TM=1.011E+00  e=2.601E-20  Homo sapiens
  3rbg-assembly3_D  TM=9.956E-01  e=1.215E-17  Homo sapiens
  3m45-assembly1_A  TM=9.519E-01  e=2.039E-10  Mus musculus
  4h5s-assembly1_B  TM=9.440E-01  e=5.318E-10  Homo sapiens
  1z9m-assembly1_A  TM=9.480E-01  e=2.579E-09  Homo sapiens

Secondary structure (DSSP, 8-state):
--EEEEEETTS-EEEEEE----TT-EEEEE-TTS-EEEETTEE-S-S---EEEEEETTEEEEEE-S--GGG-EEEEEEEESSSEEEEEEEEEEE--/--EE---EEEETTS-EEEEEEESS-----EEEE-TTS-EEEETTB--S--TTEEEEEEETTEEEEEESS--GGG-EEEEEEE-SSS-EEEEEEEEEEPP-